Protein AF-A0A7W1BIH6-F1 (afdb_monomer_lite)

Secondary structure (DSSP, 8-state):
----------TTTHHHHHHHHHHHHHHHHHHHHHHHHHHHHHHHHHHHHHHHHHHHHHHHHHHHS--STTSS--HHHHTPPTT-EEEEEEEE-TTS-EEEEEEEE-SSSEEEEEEEEEEEEETTEEEEEEEEEEEE---------EEEEESS-EEEETT--EE-S--S--TT----SSPPPP-EEEEES-GGGEEEES-GGGTTEESSSSEEE-GGGG-HHHHSB-STT-BHHHHHHT-S----S-----S--EETTEE-TT-TT-

Foldseek 3Di:
DDDDDPPPPPPPCPVVVVVVVVVVVVVVVVVVVVVVVVVVVVVLLVVQQVQFVVQQVVQQVQQDDDDPPPGYDDPCLLPDDAQDKDWDDWDQDPVRKIKTWIWHRHDNFKIKIKIKIWGDDDPVRIDIDIDIDIDGDQDQFADDQFQAQAEAQEEEEDPAAFAQWDDQDDPPDPRDNDTDARGASYEYQDPVSYHYDHQPPVVRTHTVVPYHHDNCSVDCCRQQPRDPPDGPVNVVVVDPADDDDDDPDQDFDDDPNHGDPVDSSD

pLDDT: mean 83.95, std 11.05, range [40.97, 96.25]

Radius of gyration: 36.81 Å; chains: 1; bounding box: 78×64×125 Å

Sequence (266 aa):
MHAYATRNRREGFALAVAILAIVVIGGLIAGVFFATTEQLRMGRNQQLQARAMAAAEYGQNRTIVPGPVGLGWNAAITNMAMGRVDSLISLNTPDGGRAAVRVTRIGNATYLVASQGTAGSSIRSQARRRTSLLVSVIAPQMNMLGALTTQGSTKVGGSSYIDGTDGTTFPGWSCPNTPPAAVAGIAISDSTAIQTSGCGGLSCVAGSPKIQQNPLAADTTTYFDYGNGITWNTLVAQANKTASGTINGTGPSLVGGVCNTGDAQN

Structure (mmCIF, N/CA/C/O backbone):
data_AF-A0A7W1BIH6-F1
#
_entry.id   AF-A0A7W1BIH6-F1
#
loop_
_atom_site.group_PDB
_atom_site.id
_atom_site.type_symbol
_atom_site.label_atom_id
_atom_site.label_alt_id
_atom_site.label_comp_id
_atom_site.label_asym_id
_atom_site.label_entity_id
_atom_site.label_seq_id
_atom_site.pdbx_PDB_ins_code
_atom_site.Cartn_x
_atom_site.Cartn_y
_atom_site.Cartn_z
_atom_site.occupancy
_atom_site.B_iso_or_equiv
_atom_site.auth_seq_id
_atom_site.auth_comp_id
_atom_site.auth_asym_id
_atom_site.auth_atom_id
_atom_site.pdbx_PDB_model_num
ATOM 1 N N . MET A 1 1 ? 39.276 40.470 -94.639 1.00 40.97 1 MET A N 1
ATOM 2 C CA . MET A 1 1 ? 40.011 40.642 -93.367 1.00 40.97 1 MET A CA 1
ATOM 3 C C . MET A 1 1 ? 39.698 39.454 -92.475 1.00 40.97 1 MET A C 1
ATOM 5 O O . MET A 1 1 ? 38.538 39.218 -92.173 1.00 40.97 1 MET A O 1
ATOM 9 N N . HIS A 1 2 ? 40.727 38.661 -92.185 1.00 48.50 2 HIS A N 1
ATOM 10 C CA . HIS A 1 2 ? 40.693 37.447 -91.375 1.00 48.50 2 HIS A CA 1
ATOM 11 C C . HIS A 1 2 ? 40.327 37.720 -89.911 1.00 48.50 2 HIS A C 1
ATOM 13 O O . HIS A 1 2 ? 40.876 38.635 -89.307 1.00 48.50 2 HIS A O 1
ATOM 19 N N . ALA A 1 3 ? 39.542 36.823 -89.316 1.00 48.19 3 ALA A N 1
ATOM 20 C CA . ALA A 1 3 ? 39.651 36.500 -87.898 1.00 48.19 3 ALA A CA 1
ATOM 21 C C . ALA A 1 3 ? 39.678 34.970 -87.762 1.00 48.19 3 ALA A C 1
ATOM 23 O O . ALA A 1 3 ? 38.668 34.289 -87.923 1.00 48.19 3 ALA A O 1
ATOM 24 N N . TYR A 1 4 ? 40.879 34.429 -87.554 1.00 53.56 4 TYR A N 1
ATOM 25 C CA . TYR A 1 4 ? 41.121 33.020 -87.254 1.00 53.56 4 TYR A CA 1
ATOM 26 C C . TYR A 1 4 ? 40.624 32.732 -85.830 1.00 53.56 4 TYR A C 1
ATOM 28 O O . TYR A 1 4 ? 41.174 33.258 -84.864 1.00 53.56 4 TYR A O 1
ATOM 36 N N . ALA A 1 5 ? 39.602 31.888 -85.686 1.00 56.16 5 ALA A N 1
ATOM 37 C CA . ALA A 1 5 ? 39.219 31.333 -84.393 1.00 56.16 5 ALA A CA 1
ATOM 38 C C . ALA A 1 5 ? 40.224 30.237 -84.004 1.00 56.16 5 ALA A C 1
ATOM 40 O O . ALA A 1 5 ? 40.243 29.149 -84.584 1.00 56.16 5 ALA A O 1
ATOM 41 N N . THR A 1 6 ? 41.080 30.515 -83.025 1.00 52.62 6 THR A N 1
ATOM 42 C CA . THR A 1 6 ? 41.992 29.527 -82.443 1.00 52.62 6 THR A CA 1
ATOM 43 C C . THR A 1 6 ? 41.208 28.565 -81.547 1.00 52.62 6 THR A C 1
ATOM 45 O O . THR A 1 6 ? 40.891 28.840 -80.391 1.00 52.62 6 THR A O 1
ATOM 48 N N . ARG A 1 7 ? 40.872 27.392 -82.093 1.00 55.56 7 ARG A N 1
ATOM 49 C CA . ARG A 1 7 ? 40.298 26.267 -81.343 1.00 55.56 7 ARG A CA 1
ATOM 50 C C . ARG A 1 7 ? 41.389 25.657 -80.459 1.00 55.56 7 ARG A C 1
ATOM 52 O O . ARG A 1 7 ? 42.118 24.766 -80.884 1.00 55.56 7 ARG A O 1
ATOM 59 N N . ASN A 1 8 ? 41.506 26.144 -79.225 1.00 59.28 8 ASN A N 1
ATOM 60 C CA . ASN A 1 8 ? 42.374 25.549 -78.210 1.00 59.28 8 ASN A CA 1
ATOM 61 C C . ASN A 1 8 ? 41.858 24.151 -77.835 1.00 59.28 8 ASN A C 1
ATOM 63 O O . ASN A 1 8 ? 40.996 23.993 -76.970 1.00 59.28 8 ASN A O 1
ATOM 67 N N . ARG A 1 9 ? 42.399 23.121 -78.491 1.00 57.69 9 ARG A N 1
ATOM 68 C CA . ARG A 1 9 ? 42.238 21.714 -78.113 1.00 57.69 9 ARG A CA 1
ATOM 69 C C . ARG A 1 9 ? 42.934 21.463 -76.772 1.00 57.69 9 ARG A C 1
ATOM 71 O O . ARG A 1 9 ? 44.125 21.180 -76.716 1.00 57.69 9 ARG A O 1
ATOM 78 N N . ARG A 1 10 ? 42.179 21.549 -75.675 1.00 57.78 10 ARG A N 1
ATOM 79 C CA . ARG A 1 10 ? 42.554 20.983 -74.368 1.00 57.78 10 ARG A CA 1
ATOM 80 C C . ARG A 1 10 ? 41.962 19.573 -74.240 1.00 57.78 10 ARG A C 1
ATOM 82 O O . ARG A 1 10 ? 41.115 19.334 -73.391 1.00 57.78 10 ARG A O 1
ATOM 89 N N . GLU A 1 11 ? 42.364 18.646 -75.109 1.00 59.31 11 GLU A N 1
ATOM 90 C CA . GLU A 1 11 ? 41.803 17.277 -75.147 1.00 59.31 11 GLU A CA 1
ATOM 91 C C . GLU A 1 11 ? 42.535 16.270 -74.228 1.00 59.31 11 GLU A C 1
ATOM 93 O O . GLU A 1 11 ? 42.086 15.141 -74.088 1.00 59.31 11 GLU A O 1
ATOM 98 N N . GLY A 1 12 ? 43.603 16.670 -73.521 1.00 61.06 12 GLY A N 1
ATOM 99 C CA . GLY A 1 12 ? 44.334 15.778 -72.599 1.00 61.06 12 GLY A CA 1
ATOM 100 C C . GLY A 1 12 ? 43.914 15.837 -71.120 1.00 61.06 12 GLY A C 1
ATOM 101 O O . GLY A 1 12 ? 44.105 14.871 -70.391 1.00 61.06 12 GLY A O 1
ATOM 102 N N . PHE A 1 13 ? 43.335 16.951 -70.650 1.00 76.31 13 PHE A N 1
ATOM 103 C CA . PHE A 1 13 ? 43.064 17.171 -69.215 1.00 76.31 13 PHE A CA 1
ATOM 104 C C . PHE A 1 13 ? 41.630 16.803 -68.791 1.00 76.31 13 PHE A C 1
ATOM 106 O O . PHE A 1 13 ? 41.382 16.497 -67.628 1.00 76.31 13 PHE A O 1
ATOM 113 N N . ALA A 1 14 ? 40.681 16.788 -69.732 1.00 79.88 14 ALA A N 1
ATOM 114 C CA . ALA A 1 14 ? 39.266 16.551 -69.440 1.00 79.88 14 ALA A CA 1
ATOM 115 C C . ALA A 1 14 ? 38.991 15.142 -68.879 1.00 79.88 14 ALA A C 1
ATOM 117 O O . ALA A 1 14 ? 38.199 14.998 -67.950 1.00 79.88 14 ALA A O 1
ATOM 118 N N . LEU A 1 15 ? 39.683 14.116 -69.392 1.00 82.69 15 LEU A N 1
ATOM 119 C CA . LEU A 1 15 ? 39.549 12.733 -68.920 1.00 82.69 15 LEU A CA 1
ATOM 120 C C . LEU A 1 15 ? 40.000 12.585 -67.459 1.00 82.69 15 LEU A C 1
ATOM 122 O O . LEU A 1 15 ? 39.298 11.981 -66.652 1.00 82.69 15 LEU A O 1
ATOM 126 N N . ALA A 1 16 ? 41.146 13.174 -67.104 1.00 85.88 16 ALA A N 1
ATOM 127 C CA . ALA A 1 16 ? 41.686 13.109 -65.747 1.00 85.88 16 ALA A CA 1
ATOM 128 C C . ALA A 1 16 ? 40.772 13.817 -64.733 1.00 85.88 16 ALA A C 1
ATOM 130 O O . ALA A 1 16 ? 40.522 13.287 -63.651 1.00 85.88 16 ALA A O 1
ATOM 131 N N . VAL A 1 17 ? 40.211 14.976 -65.105 1.00 88.69 17 VAL A N 1
ATOM 132 C CA . VAL A 1 17 ? 39.240 15.706 -64.272 1.00 88.69 17 VAL A CA 1
ATOM 133 C C . VAL A 1 17 ? 37.942 14.919 -64.102 1.00 88.69 17 VAL A C 1
ATOM 135 O O . VAL A 1 17 ? 37.419 14.858 -62.993 1.00 88.69 17 VAL A O 1
ATOM 138 N N . ALA A 1 18 ? 37.436 14.285 -65.163 1.00 90.88 18 ALA A N 1
ATOM 139 C CA . ALA A 1 18 ? 36.224 13.472 -65.090 1.00 90.88 18 ALA A CA 1
ATOM 140 C C . ALA A 1 18 ? 36.400 12.254 -64.167 1.00 90.88 18 ALA A C 1
ATOM 142 O O . ALA A 1 18 ? 35.539 11.992 -63.329 1.00 90.88 18 ALA A O 1
ATOM 143 N N . ILE A 1 19 ? 37.532 11.548 -64.262 1.00 92.56 19 ILE A N 1
ATOM 144 C CA . ILE A 1 19 ? 37.844 10.410 -63.381 1.00 92.56 19 ILE A CA 1
ATOM 145 C C . ILE A 1 19 ? 37.968 10.875 -61.926 1.00 92.56 19 ILE A C 1
ATOM 147 O O . ILE A 1 19 ? 37.372 10.267 -61.037 1.00 92.56 19 ILE A O 1
ATOM 151 N N . LEU A 1 20 ? 38.683 11.977 -61.676 1.00 92.88 20 LEU A N 1
ATOM 152 C CA . LEU A 1 20 ? 38.821 12.539 -60.332 1.00 92.88 20 LEU A CA 1
ATOM 153 C C . LEU A 1 20 ? 37.459 12.951 -59.754 1.00 92.88 20 LEU A C 1
ATOM 155 O O . LEU A 1 20 ? 37.166 12.637 -58.602 1.00 92.88 20 LEU A O 1
ATOM 159 N N . ALA A 1 21 ? 36.598 13.580 -60.557 1.00 93.94 21 ALA A N 1
ATOM 160 C CA . ALA A 1 21 ? 35.245 13.943 -60.147 1.00 93.94 21 ALA A CA 1
ATOM 161 C C . ALA A 1 21 ? 34.397 12.712 -59.781 1.00 93.94 21 ALA A C 1
ATOM 163 O O . ALA A 1 21 ? 33.731 12.722 -58.749 1.00 93.94 21 ALA A O 1
ATOM 164 N N . ILE A 1 22 ? 34.460 11.631 -60.569 1.00 94.50 22 ILE A N 1
ATOM 165 C CA . ILE A 1 22 ? 33.739 10.380 -60.278 1.00 94.50 22 ILE A CA 1
ATOM 166 C C . ILE A 1 22 ? 34.223 9.755 -58.964 1.00 94.50 22 ILE A C 1
ATOM 168 O O . ILE A 1 22 ? 33.398 9.325 -58.160 1.00 94.50 22 ILE A O 1
ATOM 172 N N . VAL A 1 23 ? 35.536 9.737 -58.709 1.00 95.88 23 VAL A N 1
ATOM 173 C CA . VAL A 1 23 ? 36.099 9.204 -57.455 1.00 95.88 23 VAL A CA 1
ATOM 174 C C . VAL A 1 23 ? 35.635 10.025 -56.251 1.00 95.88 23 VAL A C 1
ATOM 176 O O . VAL A 1 23 ? 35.226 9.453 -55.240 1.00 95.88 23 VAL A O 1
ATOM 179 N N . VAL A 1 24 ? 35.637 11.357 -56.363 1.00 96.12 24 VAL A N 1
ATOM 180 C CA . VAL A 1 24 ? 35.159 12.248 -55.295 1.00 96.12 24 VAL A CA 1
ATOM 181 C C . VAL A 1 24 ? 33.667 12.034 -55.030 1.00 96.12 24 VAL A C 1
ATOM 183 O O . VAL A 1 24 ? 33.270 11.872 -53.876 1.00 96.12 24 VAL A O 1
ATOM 186 N N . ILE A 1 25 ? 32.841 11.965 -56.078 1.00 95.12 25 ILE A N 1
ATOM 187 C CA . ILE A 1 25 ? 31.401 11.697 -55.949 1.00 95.12 25 ILE A CA 1
ATOM 188 C C . ILE A 1 25 ? 31.164 10.315 -55.321 1.00 95.12 25 ILE A C 1
ATOM 190 O O . ILE A 1 25 ? 30.352 10.194 -54.404 1.00 95.12 25 ILE A O 1
ATOM 194 N N . GLY A 1 26 ? 31.903 9.288 -55.750 1.00 95.56 26 GLY A N 1
ATOM 195 C CA . GLY A 1 26 ? 31.828 7.942 -55.176 1.00 95.56 26 GLY A CA 1
ATOM 196 C C . GLY A 1 26 ? 32.175 7.917 -53.685 1.00 95.56 26 GLY A C 1
ATOM 197 O O . GLY A 1 26 ? 31.449 7.312 -52.895 1.00 95.56 26 GLY A O 1
ATOM 198 N N . GLY A 1 27 ? 33.227 8.638 -53.282 1.00 96.25 27 GLY A N 1
ATOM 199 C CA . GLY A 1 27 ? 33.611 8.795 -51.878 1.00 96.25 27 GLY A CA 1
ATOM 200 C C . GLY A 1 27 ? 32.543 9.502 -51.037 1.00 96.25 27 GLY A C 1
ATOM 201 O O . GLY A 1 27 ? 32.231 9.050 -49.935 1.00 96.25 27 GLY A O 1
ATOM 202 N N . LEU A 1 28 ? 31.926 10.565 -51.566 1.00 95.56 28 LEU A N 1
ATOM 203 C CA . LEU A 1 28 ? 30.843 11.287 -50.886 1.00 95.56 28 LEU A CA 1
ATOM 204 C C . LEU A 1 28 ? 29.597 10.414 -50.702 1.00 95.56 28 LEU A C 1
ATOM 206 O O . LEU A 1 28 ? 29.037 10.369 -49.607 1.00 95.56 28 LEU A O 1
ATOM 210 N N . ILE A 1 29 ? 29.189 9.686 -51.745 1.00 96.00 29 ILE A N 1
ATOM 211 C CA . ILE A 1 29 ? 28.041 8.773 -51.686 1.00 96.00 29 ILE A CA 1
ATOM 212 C C . ILE A 1 29 ? 28.292 7.673 -50.645 1.00 96.00 29 ILE A C 1
ATOM 214 O O . ILE A 1 29 ? 27.434 7.428 -49.795 1.00 96.00 29 ILE A O 1
ATOM 218 N N . ALA A 1 30 ? 29.480 7.060 -50.653 1.00 94.44 30 ALA A N 1
ATOM 219 C CA . ALA A 1 30 ? 29.864 6.064 -49.653 1.00 94.44 30 ALA A CA 1
ATOM 220 C C . ALA A 1 30 ? 29.842 6.642 -48.225 1.00 94.44 30 ALA A C 1
ATOM 222 O O . ALA A 1 30 ? 29.324 5.998 -47.310 1.00 94.44 30 ALA A O 1
ATOM 223 N N . GLY A 1 31 ? 30.328 7.876 -48.043 1.00 94.25 31 GLY A N 1
ATOM 224 C CA . GLY A 1 31 ? 30.274 8.590 -46.765 1.00 94.25 31 GLY A CA 1
ATOM 225 C C . GLY A 1 31 ? 28.845 8.813 -46.258 1.00 94.25 31 GLY A C 1
ATOM 226 O O . GLY A 1 31 ? 28.560 8.556 -45.088 1.00 94.25 31 GLY A O 1
ATOM 227 N N . VAL A 1 32 ? 27.921 9.216 -47.136 1.00 94.44 32 VAL A N 1
ATOM 228 C CA . VAL A 1 32 ? 26.500 9.406 -46.788 1.00 94.44 32 VAL A CA 1
ATOM 229 C C . VAL A 1 32 ? 25.824 8.075 -46.443 1.00 94.44 32 VAL A C 1
ATOM 231 O O . VAL A 1 32 ? 25.105 7.993 -45.445 1.00 94.44 32 VAL A O 1
ATOM 234 N N . PHE A 1 33 ? 26.069 7.008 -47.210 1.00 94.12 33 PHE A N 1
ATOM 235 C CA . PHE A 1 33 ? 25.528 5.678 -46.897 1.00 94.12 33 PHE A CA 1
ATOM 236 C C . PHE A 1 33 ? 26.033 5.142 -45.553 1.00 94.12 33 PHE A C 1
ATOM 238 O O . PHE A 1 33 ? 25.264 4.563 -44.779 1.00 94.12 33 PHE A O 1
ATOM 245 N N . PHE A 1 34 ? 27.308 5.371 -45.237 1.00 93.62 34 PHE A N 1
ATOM 246 C CA . PHE A 1 34 ? 27.864 5.011 -43.938 1.00 93.62 34 PHE A CA 1
ATOM 247 C C . PHE A 1 34 ? 27.200 5.805 -42.800 1.00 93.62 34 PHE A C 1
ATOM 249 O O . PHE A 1 34 ? 26.693 5.212 -41.847 1.00 93.62 34 PHE A O 1
ATOM 256 N N . ALA A 1 35 ? 27.114 7.134 -42.936 1.00 93.50 35 ALA A N 1
ATOM 257 C CA . ALA A 1 35 ? 26.506 8.004 -41.928 1.00 93.50 35 ALA A CA 1
ATOM 258 C C . ALA A 1 35 ? 25.022 7.675 -41.672 1.00 93.50 35 ALA A C 1
ATOM 260 O O . ALA A 1 35 ? 24.587 7.594 -40.523 1.00 93.50 35 ALA A O 1
ATOM 261 N N . THR A 1 36 ? 24.248 7.426 -42.731 1.00 93.19 36 THR A N 1
ATOM 262 C CA . THR A 1 36 ? 22.824 7.055 -42.624 1.00 93.19 36 THR A CA 1
ATOM 263 C C . THR A 1 36 ? 22.625 5.692 -41.959 1.00 93.19 36 THR A C 1
ATOM 265 O O . THR A 1 36 ? 21.708 5.527 -41.152 1.00 93.19 36 THR A O 1
ATOM 268 N N . THR A 1 37 ? 23.504 4.721 -42.222 1.00 91.50 37 THR A N 1
ATOM 269 C CA . THR A 1 37 ? 23.447 3.398 -41.577 1.00 91.50 37 THR A CA 1
ATOM 270 C C . THR A 1 37 ? 23.666 3.499 -40.067 1.00 91.50 37 THR A C 1
ATOM 272 O O . THR A 1 37 ? 22.940 2.868 -39.290 1.00 91.50 37 THR A O 1
ATOM 275 N N . GLU A 1 38 ? 24.620 4.326 -39.636 1.00 91.88 38 GLU A N 1
ATOM 276 C CA . GLU A 1 38 ? 24.872 4.570 -38.214 1.00 91.88 38 GLU A CA 1
ATOM 277 C C . GLU A 1 38 ? 23.699 5.297 -37.545 1.00 91.88 38 GLU A C 1
ATOM 279 O O . GLU A 1 38 ? 23.237 4.869 -36.486 1.00 91.88 38 GLU A O 1
ATOM 284 N N . GLN A 1 39 ? 23.111 6.302 -38.201 1.00 90.44 39 GLN A N 1
ATOM 285 C CA . GLN A 1 39 ? 21.911 6.982 -37.697 1.00 90.44 39 GLN A CA 1
ATOM 286 C C . GLN A 1 39 ? 20.720 6.030 -37.526 1.00 90.44 39 GLN A C 1
ATOM 288 O O . GLN A 1 39 ? 20.030 6.081 -36.507 1.00 90.44 39 GLN A O 1
ATOM 293 N N . LEU A 1 40 ? 20.494 5.116 -38.475 1.00 89.69 40 LEU A N 1
ATOM 294 C CA . LEU A 1 40 ? 19.419 4.123 -38.375 1.00 89.69 40 LEU A CA 1
ATOM 295 C C . LEU A 1 40 ? 19.632 3.159 -37.203 1.00 89.69 40 LEU A C 1
ATOM 297 O O . LEU A 1 40 ? 18.678 2.819 -36.496 1.00 89.69 40 LEU A O 1
ATOM 301 N N . ARG A 1 41 ? 20.876 2.725 -36.970 1.00 87.38 41 ARG A N 1
ATOM 302 C CA . ARG A 1 41 ? 21.224 1.874 -35.822 1.00 87.38 41 ARG A CA 1
ATOM 303 C C . ARG A 1 41 ? 21.036 2.617 -34.507 1.00 87.38 41 ARG A C 1
ATOM 305 O O . ARG A 1 41 ? 20.407 2.080 -33.596 1.00 87.38 41 ARG A O 1
ATOM 312 N N . MET A 1 42 ? 21.521 3.854 -34.423 1.00 89.25 42 MET A N 1
ATOM 313 C CA . MET A 1 42 ? 21.351 4.705 -33.246 1.00 89.25 42 MET A CA 1
ATOM 314 C C . MET A 1 42 ? 19.869 4.952 -32.947 1.00 89.25 42 MET A C 1
ATOM 316 O O . MET A 1 42 ? 19.439 4.723 -31.817 1.00 89.25 42 MET A O 1
ATOM 320 N N . GLY A 1 43 ? 19.067 5.310 -33.953 1.00 89.62 43 GLY A N 1
ATOM 321 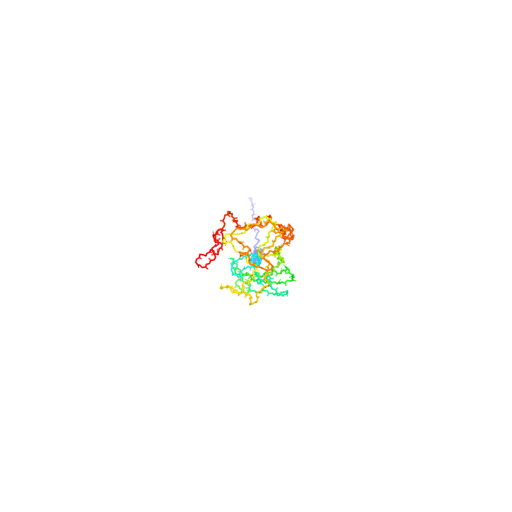C CA . GLY A 1 43 ? 17.632 5.555 -33.793 1.00 89.62 43 GLY A CA 1
ATOM 322 C C . GLY A 1 43 ? 16.860 4.317 -33.330 1.00 89.62 43 GLY A C 1
ATOM 323 O O . GLY A 1 43 ? 16.087 4.384 -32.372 1.00 89.62 43 GLY A O 1
ATOM 324 N N . ARG A 1 44 ? 17.119 3.148 -33.934 1.00 88.44 44 ARG A N 1
ATOM 325 C CA . ARG A 1 44 ? 16.505 1.877 -33.498 1.00 88.44 44 ARG A CA 1
ATOM 326 C C . ARG A 1 44 ? 16.893 1.513 -32.067 1.00 88.44 44 ARG A C 1
ATOM 328 O O . ARG A 1 44 ? 16.036 1.102 -31.284 1.00 88.44 44 ARG A O 1
ATOM 335 N N . ASN A 1 45 ? 18.163 1.691 -31.713 1.00 88.50 45 ASN A N 1
ATOM 336 C CA . ASN A 1 45 ? 18.644 1.419 -30.363 1.00 88.50 45 ASN A CA 1
ATOM 337 C C . ASN A 1 45 ? 18.006 2.364 -29.337 1.00 88.50 45 ASN A C 1
ATOM 339 O O . ASN A 1 45 ? 17.579 1.900 -28.281 1.00 88.50 45 ASN A O 1
ATOM 343 N N . GLN A 1 46 ? 17.873 3.656 -29.650 1.00 91.31 46 GLN A N 1
ATOM 344 C CA . GLN A 1 46 ? 17.186 4.623 -28.788 1.00 91.31 46 GLN A CA 1
ATOM 345 C C . GLN A 1 46 ? 15.711 4.255 -28.583 1.00 91.31 46 GLN A C 1
ATOM 347 O O . GLN A 1 46 ? 15.238 4.241 -27.446 1.00 91.31 46 GLN A O 1
ATOM 352 N N . GLN A 1 47 ? 15.001 3.864 -29.646 1.00 91.19 47 GLN A N 1
ATOM 353 C CA . GLN A 1 47 ? 13.602 3.442 -29.541 1.00 91.19 47 GLN A CA 1
ATOM 354 C C . GLN A 1 47 ? 13.439 2.191 -28.664 1.00 91.19 47 GLN A C 1
ATOM 356 O O . GLN A 1 47 ? 12.555 2.143 -27.807 1.00 91.19 47 GLN A O 1
ATOM 361 N N . LEU A 1 48 ? 14.299 1.182 -28.840 1.00 90.75 48 LEU A N 1
ATOM 362 C CA . LEU A 1 48 ? 14.282 -0.021 -28.003 1.00 90.75 48 LEU A CA 1
ATOM 363 C C . LEU A 1 48 ? 14.598 0.307 -26.540 1.00 90.75 48 LEU A C 1
ATOM 365 O O . LEU A 1 48 ? 13.949 -0.225 -25.640 1.00 90.75 48 LEU A O 1
ATOM 369 N N . GLN A 1 49 ? 15.555 1.203 -26.288 1.00 92.25 49 GLN A N 1
ATOM 370 C CA . GLN A 1 49 ? 15.885 1.645 -24.934 1.00 92.25 49 GLN A CA 1
ATOM 371 C C . GLN A 1 49 ? 14.723 2.382 -24.262 1.00 92.25 49 GLN A C 1
ATOM 373 O O . GLN A 1 49 ? 14.453 2.105 -23.094 1.00 92.25 49 GLN A O 1
ATOM 378 N N . ALA A 1 50 ? 14.019 3.258 -24.985 1.00 92.50 50 ALA A N 1
ATOM 379 C CA . ALA A 1 50 ? 12.838 3.950 -24.474 1.00 92.50 50 ALA A CA 1
ATOM 380 C C . ALA A 1 50 ? 11.711 2.963 -24.134 1.00 92.50 50 ALA A C 1
ATOM 382 O O . ALA A 1 50 ? 11.151 3.019 -23.043 1.00 92.50 50 ALA A O 1
ATOM 383 N N . ARG A 1 51 ? 11.445 1.982 -25.009 1.00 92.38 51 ARG A N 1
ATOM 384 C CA . ARG A 1 51 ? 10.457 0.919 -24.742 1.00 92.38 51 ARG A CA 1
ATOM 385 C C . ARG A 1 51 ? 10.832 0.058 -23.538 1.00 92.38 51 ARG A C 1
ATOM 387 O O . ARG A 1 51 ? 9.974 -0.270 -22.726 1.00 92.38 51 ARG A O 1
ATOM 394 N N . ALA A 1 52 ? 12.108 -0.302 -23.399 1.00 93.25 52 ALA A N 1
ATOM 395 C CA . ALA A 1 52 ? 12.581 -1.047 -22.237 1.00 93.25 52 ALA A CA 1
ATOM 396 C C . ALA A 1 52 ? 12.444 -0.225 -20.943 1.00 93.25 52 ALA A C 1
ATOM 398 O O . ALA 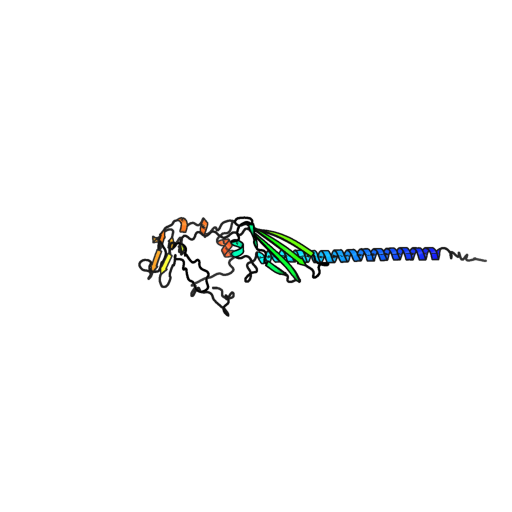A 1 52 ? 12.146 -0.793 -19.898 1.00 93.25 52 ALA A O 1
ATOM 399 N N . MET A 1 53 ? 12.632 1.096 -21.002 1.00 94.56 53 MET A N 1
ATOM 400 C CA . MET A 1 53 ? 12.425 1.986 -19.856 1.00 94.56 53 MET A CA 1
ATOM 401 C C . MET A 1 53 ? 10.947 2.080 -19.471 1.00 94.56 53 MET A C 1
ATOM 403 O O . MET A 1 53 ? 10.611 1.799 -18.324 1.00 94.56 53 MET A O 1
ATOM 407 N N . ALA A 1 54 ? 10.066 2.337 -20.441 1.00 93.31 54 ALA A N 1
ATOM 408 C CA . ALA A 1 54 ? 8.620 2.356 -20.226 1.00 93.31 54 ALA A CA 1
ATOM 409 C C . ALA A 1 54 ? 8.111 1.022 -19.656 1.00 93.31 54 ALA A C 1
ATOM 411 O O . ALA A 1 54 ? 7.277 0.997 -18.754 1.00 93.31 54 ALA A O 1
ATOM 412 N N . ALA A 1 55 ? 8.663 -0.106 -20.119 1.00 92.81 55 ALA A N 1
ATOM 413 C CA . ALA A 1 55 ? 8.323 -1.408 -19.566 1.00 92.81 55 ALA A CA 1
ATOM 414 C C . ALA A 1 55 ? 8.772 -1.577 -18.106 1.00 92.81 55 ALA A C 1
ATOM 416 O O . ALA A 1 55 ? 8.051 -2.176 -17.308 1.00 92.81 55 ALA A O 1
ATOM 417 N N . ALA A 1 56 ? 9.940 -1.042 -17.741 1.00 92.94 56 ALA A N 1
ATOM 418 C CA . ALA A 1 56 ? 10.409 -1.062 -16.361 1.00 92.94 56 ALA A CA 1
ATOM 419 C C . ALA A 1 56 ? 9.465 -0.249 -15.455 1.00 92.94 56 ALA A C 1
ATOM 421 O O . ALA A 1 56 ? 8.983 -0.776 -14.451 1.00 92.94 56 ALA A O 1
ATOM 422 N N . GLU A 1 57 ? 9.127 0.979 -15.851 1.00 92.19 57 GLU A N 1
ATOM 423 C CA . GLU A 1 57 ? 8.203 1.863 -15.123 1.00 92.19 57 GLU A CA 1
ATOM 424 C C . GLU A 1 57 ? 6.799 1.262 -14.995 1.00 92.19 57 GLU A C 1
ATOM 426 O O . GLU A 1 57 ? 6.213 1.270 -13.910 1.00 92.19 57 GLU A O 1
ATOM 431 N N . TYR A 1 58 ? 6.290 0.644 -16.066 1.00 90.62 58 TYR A N 1
ATOM 432 C CA . TYR A 1 58 ? 5.013 -0.066 -16.049 1.00 90.62 58 TYR A CA 1
ATOM 433 C C . TYR A 1 58 ? 4.982 -1.161 -14.976 1.00 90.62 58 TYR A C 1
ATOM 435 O O . TYR A 1 58 ? 4.015 -1.258 -14.219 1.00 90.62 58 TYR A O 1
ATOM 443 N N . GLY A 1 59 ? 6.052 -1.959 -14.874 1.00 88.75 59 GLY A N 1
ATOM 444 C CA . GLY A 1 59 ? 6.171 -2.991 -13.843 1.00 88.75 59 GLY A CA 1
ATOM 445 C C . GLY A 1 59 ? 6.132 -2.417 -12.425 1.00 88.75 59 GLY A C 1
ATOM 446 O O . GLY A 1 59 ? 5.446 -2.966 -11.562 1.00 88.75 59 GLY A O 1
ATOM 447 N N . GLN A 1 60 ? 6.808 -1.287 -12.186 1.00 89.19 60 GLN A N 1
ATOM 448 C CA . GLN A 1 60 ? 6.781 -0.621 -10.876 1.00 89.19 60 GLN A CA 1
ATOM 449 C C . GLN A 1 60 ? 5.375 -0.137 -10.535 1.00 89.19 60 GLN A C 1
ATOM 451 O O . GLN A 1 60 ? 4.862 -0.464 -9.468 1.00 89.19 60 GLN A O 1
ATOM 456 N N . ASN A 1 61 ? 4.735 0.579 -11.461 1.00 88.25 61 ASN A N 1
ATOM 457 C CA . ASN A 1 61 ? 3.413 1.149 -11.234 1.00 88.25 61 ASN A CA 1
ATOM 458 C C . ASN A 1 61 ? 2.364 0.055 -10.978 1.00 88.25 61 ASN A C 1
ATOM 460 O O . ASN A 1 61 ? 1.610 0.119 -10.010 1.00 88.25 61 ASN A O 1
ATOM 464 N N . ARG A 1 62 ? 2.383 -1.022 -11.777 1.00 85.62 62 ARG A N 1
ATOM 465 C CA . ARG A 1 62 ? 1.485 -2.167 -11.568 1.00 85.62 62 ARG A CA 1
ATOM 466 C C . ARG A 1 62 ? 1.695 -2.874 -10.234 1.00 85.62 62 ARG A C 1
ATOM 468 O O . ARG A 1 62 ? 0.729 -3.363 -9.677 1.00 85.62 62 ARG A O 1
ATOM 475 N N . THR A 1 63 ? 2.920 -2.905 -9.716 1.00 85.56 63 THR A N 1
ATOM 476 C CA . THR A 1 63 ? 3.202 -3.552 -8.425 1.00 85.56 63 THR A CA 1
ATOM 477 C C . THR A 1 63 ? 2.694 -2.726 -7.241 1.00 85.56 63 THR A C 1
ATOM 479 O O . THR A 1 63 ? 2.314 -3.294 -6.223 1.00 85.56 63 THR A O 1
ATOM 482 N N . ILE A 1 64 ? 2.689 -1.396 -7.353 1.00 83.25 64 ILE A N 1
ATOM 483 C CA . ILE A 1 64 ? 2.285 -0.494 -6.261 1.00 83.25 64 ILE A CA 1
ATOM 484 C C . ILE A 1 64 ? 0.763 -0.353 -6.194 1.00 83.25 64 ILE A C 1
ATOM 486 O O . ILE A 1 64 ? 0.198 -0.293 -5.106 1.00 83.25 64 ILE A O 1
ATOM 490 N N . VAL A 1 65 ? 0.094 -0.309 -7.346 1.00 75.88 65 VAL A N 1
ATOM 491 C CA . VAL A 1 65 ? -1.363 -0.168 -7.403 1.00 75.88 65 VAL A CA 1
ATOM 492 C C . VAL A 1 65 ? -2.028 -1.508 -7.057 1.00 75.88 65 VAL A C 1
ATOM 494 O O . VAL A 1 65 ? -1.711 -2.519 -7.688 1.00 75.88 65 VAL A O 1
ATOM 497 N N . PRO A 1 66 ? -2.968 -1.553 -6.092 1.00 65.50 66 PRO A N 1
ATOM 498 C CA . PRO A 1 66 ? -3.785 -2.738 -5.853 1.00 65.50 66 PRO A CA 1
ATOM 499 C C . PRO A 1 66 ? -4.535 -3.122 -7.136 1.00 65.50 66 PRO A C 1
ATOM 501 O O . PRO A 1 66 ? -5.241 -2.303 -7.722 1.00 65.50 66 PRO A O 1
ATOM 504 N N . GLY A 1 67 ? -4.358 -4.357 -7.600 1.00 61.19 67 GLY A N 1
ATOM 505 C CA . GLY A 1 67 ? -4.943 -4.855 -8.845 1.00 61.19 67 GLY A CA 1
ATOM 506 C C . GLY A 1 67 ? -5.607 -6.222 -8.670 1.00 61.19 67 GLY A C 1
ATOM 507 O O . GLY A 1 67 ? -5.562 -6.789 -7.577 1.00 61.19 67 GLY A O 1
ATOM 508 N N . PRO A 1 68 ? -6.213 -6.776 -9.738 1.00 51.25 68 PRO A N 1
ATOM 509 C CA . PRO A 1 68 ? -6.788 -8.117 -9.711 1.00 51.25 68 PRO A CA 1
ATOM 510 C C . PRO A 1 68 ? -5.765 -9.162 -9.242 1.00 51.25 68 PRO A C 1
ATOM 512 O O . PRO A 1 68 ? -4.560 -9.010 -9.461 1.00 51.25 68 PRO A O 1
ATOM 515 N N . VAL A 1 69 ? -6.279 -10.209 -8.592 1.00 48.53 69 VAL A N 1
ATOM 516 C CA . VAL A 1 69 ? -5.562 -11.271 -7.866 1.00 48.53 69 VAL A CA 1
ATOM 517 C C . VAL A 1 69 ? -4.169 -11.579 -8.440 1.00 48.53 69 VAL A C 1
ATOM 519 O O . VAL A 1 69 ? -4.034 -12.060 -9.563 1.00 48.53 69 VAL A O 1
ATOM 522 N N . GLY A 1 70 ? -3.130 -11.319 -7.639 1.00 54.56 70 GLY A N 1
ATOM 523 C CA . GLY A 1 70 ? -1.743 -11.721 -7.909 1.00 54.56 70 GLY A CA 1
ATOM 524 C C . GLY A 1 70 ? -0.837 -10.682 -8.583 1.00 54.56 70 GLY A C 1
ATOM 525 O O . GLY A 1 70 ? 0.360 -10.939 -8.683 1.00 54.56 70 GLY A O 1
ATOM 526 N N . LEU A 1 71 ? -1.352 -9.522 -9.016 1.00 61.62 71 LEU A N 1
ATOM 527 C CA . LEU A 1 71 ? -0.575 -8.541 -9.801 1.00 61.62 71 LEU A CA 1
ATOM 528 C C . LEU A 1 71 ? -0.435 -7.140 -9.171 1.00 61.62 71 LEU A C 1
ATOM 530 O O . LEU A 1 71 ? -0.167 -6.187 -9.897 1.00 61.62 71 LEU A O 1
ATOM 534 N N . GLY A 1 72 ? -0.570 -7.005 -7.850 1.00 75.00 72 GLY A N 1
ATOM 535 C CA . GLY A 1 72 ? -0.399 -5.734 -7.130 1.00 75.00 72 GLY A CA 1
ATOM 536 C C . GLY A 1 72 ? 0.012 -5.929 -5.670 1.00 75.00 72 GLY A C 1
ATOM 537 O O . GLY A 1 72 ? 0.176 -7.067 -5.214 1.00 75.00 72 GLY A O 1
ATOM 538 N N . TRP A 1 73 ? 0.180 -4.821 -4.942 1.00 82.12 73 TRP A N 1
ATOM 539 C CA . TRP A 1 73 ? 0.570 -4.843 -3.531 1.00 82.12 73 TRP A CA 1
ATOM 540 C C . TRP A 1 73 ? -0.410 -5.683 -2.704 1.00 82.12 73 TRP A C 1
ATOM 542 O O . TRP A 1 73 ? -1.623 -5.521 -2.823 1.00 82.12 73 TRP A O 1
ATOM 552 N N . ASN A 1 74 ? 0.100 -6.588 -1.868 1.00 78.38 74 ASN A N 1
ATOM 553 C CA . ASN A 1 74 ? -0.724 -7.520 -1.099 1.00 78.38 74 ASN A CA 1
ATOM 554 C C . ASN A 1 74 ? -0.149 -7.783 0.304 1.00 78.38 74 ASN A C 1
ATOM 556 O O . ASN A 1 74 ? 0.981 -7.404 0.618 1.00 78.38 74 ASN A O 1
ATOM 560 N N . ALA A 1 75 ? -0.929 -8.464 1.149 1.00 78.44 75 ALA A N 1
ATOM 561 C CA . ALA A 1 75 ? -0.530 -8.784 2.519 1.00 78.44 75 ALA A CA 1
ATOM 562 C C . ALA A 1 75 ? 0.720 -9.683 2.599 1.00 78.44 75 ALA A C 1
ATOM 564 O O . ALA A 1 75 ? 1.494 -9.552 3.543 1.00 78.44 75 ALA A O 1
ATOM 565 N N . ALA A 1 76 ? 0.965 -10.555 1.614 1.00 81.75 76 ALA A N 1
ATOM 566 C CA . ALA A 1 76 ? 2.165 -11.394 1.590 1.00 81.75 76 ALA A CA 1
ATOM 567 C C . ALA A 1 76 ? 3.443 -10.559 1.402 1.00 81.75 76 ALA A C 1
ATOM 569 O O . ALA A 1 76 ? 4.448 -10.840 2.051 1.00 81.75 76 ALA A O 1
ATOM 570 N N . ILE A 1 77 ? 3.385 -9.497 0.586 1.00 85.19 77 ILE A N 1
ATOM 571 C CA . ILE A 1 77 ? 4.477 -8.526 0.417 1.00 85.19 77 ILE A CA 1
ATOM 572 C C . ILE A 1 77 ? 4.709 -7.762 1.728 1.00 85.19 77 ILE A C 1
ATOM 574 O O . ILE A 1 77 ? 5.845 -7.683 2.198 1.00 85.19 77 ILE A O 1
ATOM 578 N N . THR A 1 78 ? 3.644 -7.250 2.355 1.00 84.69 78 THR A N 1
ATOM 579 C CA . THR A 1 78 ? 3.744 -6.511 3.628 1.00 84.69 78 THR A CA 1
ATOM 580 C C . THR A 1 78 ? 4.305 -7.378 4.766 1.00 84.69 78 THR A C 1
ATOM 582 O O . THR A 1 78 ? 5.074 -6.905 5.600 1.00 84.69 78 THR A O 1
ATOM 585 N N . ASN A 1 79 ? 3.971 -8.670 4.784 1.00 84.75 79 ASN A N 1
ATOM 586 C CA . ASN A 1 79 ? 4.380 -9.602 5.837 1.00 84.75 79 ASN A CA 1
ATOM 587 C C . ASN A 1 79 ? 5.700 -10.339 5.541 1.00 84.75 79 ASN A C 1
ATOM 589 O O . ASN A 1 79 ? 6.082 -11.238 6.291 1.00 84.75 79 ASN A O 1
ATOM 593 N N . MET A 1 80 ? 6.428 -9.971 4.479 1.00 88.69 80 MET A N 1
ATOM 594 C CA . MET A 1 80 ? 7.744 -10.550 4.187 1.00 88.69 80 MET A CA 1
ATOM 595 C C . MET A 1 80 ? 8.718 -10.344 5.350 1.00 88.69 80 MET A C 1
ATOM 597 O O . MET A 1 80 ? 8.755 -9.272 5.945 1.00 88.69 80 MET A O 1
ATOM 601 N N . ALA A 1 81 ? 9.578 -11.321 5.639 1.00 91.00 81 ALA A N 1
ATOM 602 C CA . ALA A 1 81 ? 10.690 -11.108 6.566 1.00 91.00 81 ALA A CA 1
ATOM 603 C C . ALA A 1 81 ? 11.635 -10.002 6.051 1.00 91.00 81 ALA A C 1
ATOM 605 O O . ALA A 1 81 ? 11.804 -9.833 4.840 1.00 91.00 81 ALA A O 1
ATOM 606 N N . MET A 1 82 ? 12.278 -9.251 6.951 1.00 91.69 82 MET A N 1
ATOM 607 C CA . MET A 1 82 ? 13.304 -8.282 6.541 1.00 91.69 82 MET A CA 1
ATOM 608 C C . MET A 1 82 ? 14.416 -8.988 5.750 1.00 91.69 82 MET A C 1
ATOM 610 O O . MET A 1 82 ? 14.868 -10.068 6.122 1.00 91.69 82 MET A O 1
ATOM 614 N N . GLY A 1 83 ? 14.826 -8.394 4.629 1.00 89.62 83 GLY A N 1
ATOM 615 C CA . GLY A 1 83 ? 15.787 -8.964 3.684 1.00 89.62 83 GLY A CA 1
ATOM 616 C C . GLY A 1 83 ? 15.191 -9.959 2.680 1.00 89.62 83 GLY A C 1
ATOM 617 O O . GLY A 1 83 ? 15.873 -10.333 1.723 1.00 89.62 83 GLY A O 1
ATOM 618 N N . ARG A 1 84 ? 13.926 -10.379 2.836 1.00 90.75 84 ARG A N 1
ATOM 619 C CA . ARG A 1 84 ? 13.286 -11.291 1.883 1.00 90.75 84 ARG A CA 1
ATOM 620 C C . ARG A 1 84 ? 12.956 -10.579 0.570 1.00 90.75 84 ARG A C 1
ATOM 622 O O . ARG A 1 84 ? 12.527 -9.426 0.562 1.00 90.75 84 ARG A O 1
ATOM 629 N N . VAL A 1 85 ? 13.137 -11.312 -0.531 1.00 87.75 85 VAL A N 1
ATOM 630 C CA . VAL A 1 85 ? 12.841 -10.878 -1.901 1.00 87.75 85 VAL A CA 1
ATOM 631 C C . VAL A 1 85 ? 11.670 -11.677 -2.463 1.00 87.75 85 VAL A C 1
ATOM 633 O O . VAL A 1 85 ? 11.760 -12.901 -2.584 1.00 87.75 85 VAL A O 1
ATOM 636 N N . ASP A 1 86 ? 10.596 -11.011 -2.857 1.00 83.19 86 ASP A N 1
ATOM 637 C CA . ASP A 1 86 ? 9.597 -11.589 -3.749 1.00 83.19 86 ASP A CA 1
ATOM 638 C C . ASP A 1 86 ? 10.036 -11.372 -5.204 1.00 83.19 86 ASP A C 1
ATOM 640 O O . ASP A 1 86 ? 10.420 -10.267 -5.595 1.00 83.19 86 ASP A O 1
ATOM 644 N N . SER A 1 87 ? 10.081 -12.445 -5.993 1.00 66.69 87 SER A N 1
ATOM 645 C CA . SER A 1 87 ? 10.765 -12.475 -7.292 1.00 66.69 87 SER A CA 1
ATOM 646 C C . SER A 1 87 ? 9.869 -12.815 -8.481 1.00 66.69 87 SER A C 1
ATOM 648 O O . SER A 1 87 ? 10.395 -13.136 -9.546 1.00 66.69 87 SER A O 1
ATOM 650 N N . LEU A 1 88 ? 8.548 -12.803 -8.307 1.00 60.69 88 LEU A N 1
ATOM 651 C CA . LEU A 1 88 ? 7.642 -13.551 -9.184 1.00 60.69 88 LEU A CA 1
ATOM 652 C C . LEU A 1 88 ? 6.687 -12.722 -10.044 1.00 60.69 88 LEU A C 1
ATOM 654 O O . LEU A 1 88 ? 5.858 -13.300 -10.741 1.00 60.69 88 LEU A O 1
ATOM 658 N N . ILE A 1 89 ? 6.836 -11.398 -10.104 1.00 67.31 89 ILE A N 1
ATOM 659 C CA . ILE A 1 89 ? 5.955 -10.581 -10.947 1.00 67.31 89 ILE A CA 1
ATOM 660 C C . ILE A 1 89 ? 6.625 -10.353 -12.306 1.00 67.31 89 ILE A C 1
ATOM 662 O O . ILE A 1 89 ? 7.393 -9.406 -12.495 1.00 67.31 89 ILE A O 1
ATOM 666 N N . SER A 1 90 ? 6.348 -11.241 -13.267 1.00 77.81 90 SER A N 1
ATOM 667 C CA . SER A 1 90 ? 6.632 -10.979 -14.681 1.00 77.81 90 SER A CA 1
ATOM 668 C C . SER A 1 90 ? 5.361 -10.536 -15.393 1.00 77.81 90 SER A C 1
ATOM 670 O O . SER A 1 90 ? 4.340 -11.214 -15.349 1.00 77.81 90 SER A O 1
ATOM 672 N N . LEU A 1 91 ? 5.434 -9.382 -16.048 1.00 82.00 91 LEU A N 1
ATOM 673 C CA . LEU A 1 91 ? 4.312 -8.732 -16.711 1.00 82.00 91 LEU A CA 1
ATOM 674 C C . LEU A 1 91 ? 4.648 -8.541 -18.186 1.00 82.00 91 LEU A C 1
ATOM 676 O O . LEU A 1 91 ? 5.731 -8.060 -18.524 1.00 82.00 91 LEU A O 1
ATOM 680 N N . ASN A 1 92 ? 3.703 -8.861 -19.064 1.00 85.19 92 ASN A N 1
ATOM 681 C CA . ASN A 1 92 ? 3.764 -8.392 -20.443 1.00 85.19 92 ASN A CA 1
ATOM 682 C C . ASN A 1 92 ? 3.229 -6.961 -20.486 1.00 85.19 92 ASN A C 1
ATOM 684 O O . ASN A 1 92 ? 2.202 -6.661 -19.874 1.00 85.19 92 ASN A O 1
ATOM 688 N N . THR A 1 93 ? 3.927 -6.078 -21.190 1.00 83.56 93 THR A N 1
ATOM 689 C CA . THR A 1 93 ? 3.467 -4.704 -21.384 1.00 83.56 93 THR A CA 1
ATOM 690 C C . THR A 1 93 ? 2.606 -4.613 -22.643 1.00 83.56 93 THR A C 1
ATOM 692 O O . THR A 1 93 ? 2.805 -5.408 -23.567 1.00 83.56 93 THR A O 1
ATOM 695 N N . PRO A 1 94 ? 1.667 -3.652 -22.719 1.00 80.75 94 PRO A N 1
ATOM 696 C CA . PRO A 1 94 ? 0.819 -3.474 -23.902 1.00 80.75 94 PRO A CA 1
ATOM 697 C C . PRO A 1 94 ? 1.612 -3.307 -25.208 1.00 80.75 94 PRO A C 1
ATOM 699 O O . PRO A 1 94 ? 1.193 -3.792 -26.253 1.00 80.75 94 PRO A O 1
ATOM 702 N N . ASP A 1 95 ? 2.806 -2.716 -25.130 1.00 80.12 95 ASP A N 1
ATOM 703 C CA . ASP A 1 95 ? 3.687 -2.463 -26.278 1.00 80.12 95 ASP A CA 1
ATOM 704 C C . ASP A 1 95 ? 4.565 -3.668 -26.680 1.00 80.12 95 ASP A C 1
ATOM 706 O O . ASP A 1 95 ? 5.534 -3.522 -27.433 1.00 80.12 95 ASP A O 1
ATOM 710 N N . GLY A 1 96 ? 4.280 -4.863 -26.149 1.00 81.75 96 GLY A N 1
ATOM 711 C CA . GLY A 1 96 ? 5.013 -6.097 -26.459 1.00 81.75 96 GLY A CA 1
ATOM 712 C C . GLY A 1 96 ? 6.373 -6.233 -25.761 1.00 81.75 96 GLY A C 1
ATOM 713 O O . GLY A 1 96 ? 7.184 -7.080 -26.141 1.00 81.75 96 GLY A O 1
ATOM 714 N N . GLY A 1 97 ? 6.644 -5.403 -24.751 1.00 86.50 97 GLY A N 1
ATOM 715 C CA . GLY A 1 97 ? 7.782 -5.553 -23.846 1.00 86.50 97 GLY A CA 1
ATOM 716 C C . GLY A 1 97 ? 7.469 -6.494 -22.682 1.00 86.50 97 GLY A C 1
ATOM 717 O O . GLY A 1 97 ? 6.339 -6.948 -22.496 1.00 86.50 97 GLY A O 1
ATOM 718 N N . ARG A 1 98 ? 8.482 -6.786 -21.865 1.00 90.06 98 ARG A N 1
ATOM 719 C CA . ARG A 1 98 ? 8.316 -7.551 -20.621 1.00 90.06 98 ARG A CA 1
ATOM 720 C C . ARG A 1 98 ? 8.937 -6.815 -19.454 1.00 90.06 98 ARG A C 1
ATOM 722 O O . ARG A 1 98 ? 10.083 -6.377 -19.557 1.00 90.06 98 ARG A O 1
ATOM 729 N N . ALA A 1 99 ? 8.207 -6.740 -18.352 1.00 90.81 99 ALA A N 1
ATOM 730 C CA . ALA A 1 99 ? 8.700 -6.281 -17.067 1.00 90.81 99 ALA A CA 1
ATOM 731 C C . ALA A 1 99 ? 8.918 -7.483 -16.140 1.00 90.81 99 ALA A C 1
ATOM 733 O O . ALA A 1 99 ? 8.121 -8.421 -16.126 1.00 90.81 99 ALA A O 1
ATOM 734 N N . ALA A 1 100 ? 9.992 -7.459 -15.363 1.00 90.56 100 ALA A N 1
ATOM 735 C CA . ALA A 1 100 ? 10.238 -8.392 -14.272 1.00 90.56 100 ALA A CA 1
ATOM 736 C C . ALA A 1 100 ? 10.509 -7.586 -13.005 1.00 90.56 100 ALA A C 1
ATOM 738 O O . ALA A 1 100 ? 11.495 -6.846 -12.946 1.00 90.56 100 ALA A O 1
ATOM 739 N N . VAL A 1 101 ? 9.634 -7.717 -12.013 1.00 91.06 101 VAL A N 1
ATOM 740 C CA . VAL A 1 101 ? 9.687 -6.944 -10.773 1.00 91.06 101 VAL A CA 1
ATOM 741 C C . VAL A 1 101 ? 10.146 -7.825 -9.624 1.00 91.06 101 VAL A C 1
ATOM 743 O O . VAL A 1 101 ? 9.789 -8.999 -9.520 1.00 91.06 101 VAL A O 1
ATOM 746 N N . ARG A 1 102 ? 10.975 -7.239 -8.766 1.00 91.19 102 ARG A N 1
ATOM 747 C CA . ARG A 1 102 ? 11.420 -7.814 -7.504 1.00 91.19 102 ARG A CA 1
ATOM 748 C C . ARG A 1 102 ? 11.121 -6.828 -6.392 1.00 91.19 102 ARG A C 1
ATOM 750 O O . ARG A 1 102 ? 11.529 -5.668 -6.489 1.00 91.19 102 ARG A O 1
ATOM 757 N N . VAL A 1 103 ? 10.446 -7.299 -5.352 1.00 91.81 103 VAL A N 1
ATOM 758 C CA . VAL A 1 103 ? 10.167 -6.508 -4.153 1.00 91.81 103 VAL A CA 1
ATOM 759 C C . VAL A 1 103 ? 11.008 -7.055 -3.015 1.00 91.81 103 VAL A C 1
ATOM 761 O O . VAL A 1 103 ? 10.942 -8.241 -2.713 1.00 91.81 103 VAL A O 1
ATOM 764 N N . THR A 1 104 ? 11.799 -6.199 -2.382 1.00 92.88 104 THR A N 1
ATOM 765 C CA . THR A 1 104 ? 12.620 -6.570 -1.227 1.00 92.88 104 THR A CA 1
ATOM 766 C C . THR A 1 104 ? 12.189 -5.756 -0.022 1.00 92.88 104 THR A C 1
ATOM 768 O O . THR A 1 104 ? 12.186 -4.528 -0.100 1.00 92.88 104 THR A O 1
ATOM 771 N N . ARG A 1 105 ? 11.885 -6.399 1.109 1.00 93.31 105 ARG A N 1
ATOM 772 C CA . ARG A 1 105 ? 11.705 -5.669 2.372 1.00 93.31 105 ARG A CA 1
ATOM 773 C C . ARG A 1 105 ? 13.076 -5.296 2.924 1.00 93.31 105 ARG A C 1
ATOM 775 O O . ARG A 1 105 ? 13.876 -6.179 3.216 1.00 93.31 105 ARG A O 1
ATOM 782 N N . ILE A 1 106 ? 13.353 -4.004 3.055 1.00 94.69 106 ILE A N 1
ATOM 783 C CA . ILE A 1 106 ? 14.657 -3.505 3.529 1.00 94.69 106 ILE A CA 1
ATOM 784 C C . ILE A 1 106 ? 14.586 -2.874 4.924 1.00 94.69 106 ILE A C 1
ATOM 786 O O . ILE A 1 106 ? 15.617 -2.694 5.560 1.00 94.69 106 ILE A O 1
ATOM 790 N N . GLY A 1 107 ? 13.384 -2.552 5.403 1.00 90.44 107 GLY A N 1
ATOM 791 C CA . GLY A 1 107 ? 13.147 -1.999 6.734 1.00 90.44 107 GLY A CA 1
ATOM 792 C C . GLY A 1 107 ? 11.770 -2.388 7.268 1.00 90.44 107 GLY A C 1
ATOM 793 O O . GLY A 1 107 ? 11.077 -3.222 6.682 1.00 90.44 107 GLY A O 1
ATOM 794 N N . ASN A 1 108 ? 11.351 -1.770 8.377 1.00 85.19 108 ASN A N 1
ATOM 795 C CA . ASN A 1 108 ? 10.091 -2.132 9.032 1.00 85.19 108 ASN A CA 1
ATOM 796 C C . ASN A 1 108 ? 8.869 -1.864 8.132 1.00 85.19 108 ASN A C 1
ATOM 798 O O . ASN A 1 108 ? 8.043 -2.747 7.938 1.00 85.19 108 ASN A O 1
ATOM 802 N N . ALA A 1 109 ? 8.809 -0.688 7.509 1.00 86.81 109 ALA A N 1
ATOM 803 C CA . ALA A 1 109 ? 7.759 -0.308 6.562 1.00 86.81 109 ALA A CA 1
ATOM 804 C C . ALA A 1 109 ? 8.306 0.001 5.159 1.00 86.81 109 ALA A C 1
ATOM 806 O O . ALA A 1 109 ? 7.557 0.429 4.289 1.00 86.81 109 ALA A O 1
ATOM 807 N N . THR A 1 110 ? 9.605 -0.205 4.931 1.00 92.12 110 THR A N 1
ATOM 808 C CA . THR A 1 110 ? 10.299 0.234 3.716 1.00 92.12 110 THR A CA 1
ATOM 809 C C . THR A 1 110 ? 10.632 -0.940 2.807 1.00 92.12 110 THR A C 1
ATOM 811 O O . THR A 1 110 ? 11.204 -1.947 3.241 1.00 92.12 110 THR A O 1
ATOM 814 N N . TYR A 1 111 ? 10.343 -0.774 1.520 1.00 93.06 111 TYR A N 1
ATOM 815 C CA . TYR A 1 111 ? 10.528 -1.793 0.500 1.00 93.06 111 TYR A CA 1
ATOM 816 C C . TYR A 1 111 ? 11.216 -1.209 -0.730 1.00 93.06 111 TYR A C 1
ATOM 818 O O . TYR A 1 111 ? 10.966 -0.075 -1.136 1.00 93.06 111 TYR A O 1
ATOM 826 N N . LEU A 1 112 ? 12.083 -2.009 -1.340 1.00 93.75 112 LEU A N 1
ATOM 827 C CA . LEU A 1 112 ? 12.712 -1.714 -2.617 1.00 93.75 112 LEU A CA 1
ATOM 828 C C . LEU A 1 112 ? 11.955 -2.451 -3.721 1.00 93.75 112 LEU A C 1
ATOM 830 O O . LEU A 1 112 ? 11.987 -3.679 -3.779 1.00 93.75 112 LEU A O 1
ATOM 834 N N . VAL A 1 113 ? 11.317 -1.703 -4.618 1.00 93.06 113 VAL A N 1
ATOM 835 C CA . VAL A 1 113 ? 10.638 -2.227 -5.808 1.00 93.06 113 VAL A CA 1
ATOM 836 C C . VAL A 1 113 ? 11.547 -2.011 -7.013 1.00 93.06 113 VAL A C 1
ATOM 838 O O . VAL A 1 113 ? 11.622 -0.918 -7.580 1.00 93.06 113 VAL A O 1
ATOM 841 N N . ALA A 1 114 ? 12.269 -3.056 -7.405 1.00 93.94 114 ALA A N 1
ATOM 842 C CA . ALA A 1 114 ? 13.154 -3.037 -8.562 1.00 93.94 114 ALA A CA 1
ATOM 843 C C . ALA A 1 114 ? 12.467 -3.700 -9.756 1.00 93.94 114 ALA A C 1
ATOM 845 O O . ALA A 1 114 ? 12.168 -4.891 -9.717 1.00 93.94 114 ALA A O 1
ATOM 846 N N . SER A 1 115 ? 12.272 -2.952 -10.837 1.00 93.38 115 SER A N 1
ATOM 847 C CA . SER A 1 115 ? 11.684 -3.454 -12.073 1.00 93.38 115 SER A CA 1
ATOM 848 C C . SER A 1 115 ? 12.702 -3.455 -13.195 1.00 93.38 115 SER A C 1
ATOM 850 O O . SER A 1 115 ? 13.499 -2.531 -13.361 1.00 93.38 115 SER A O 1
ATOM 852 N N . GLN A 1 116 ? 12.669 -4.508 -13.992 1.00 93.94 116 GLN A N 1
ATOM 853 C CA . GLN A 1 116 ? 13.481 -4.650 -15.176 1.00 93.94 116 GLN A CA 1
ATOM 854 C C . GLN A 1 116 ? 12.587 -4.770 -16.397 1.00 93.94 116 GLN A C 1
ATOM 856 O O . GLN A 1 116 ? 11.931 -5.791 -16.587 1.00 93.94 116 GLN A O 1
ATOM 861 N N . GLY A 1 117 ? 12.636 -3.763 -17.255 1.00 93.25 117 GLY A N 1
ATOM 862 C CA . GLY A 1 117 ? 11.991 -3.783 -18.552 1.00 93.25 117 GLY A CA 1
ATOM 863 C C . GLY A 1 117 ? 12.918 -4.329 -19.631 1.00 93.25 117 GLY A C 1
ATOM 864 O O . GLY A 1 117 ? 14.120 -4.049 -19.668 1.00 93.25 117 GLY A O 1
ATOM 865 N N . THR A 1 118 ? 12.348 -5.129 -20.520 1.00 93.00 118 THR A N 1
ATOM 866 C CA . THR A 1 118 ? 13.004 -5.676 -21.705 1.00 93.00 118 THR A CA 1
ATOM 867 C C . THR A 1 118 ? 12.132 -5.410 -22.923 1.00 93.00 118 THR A C 1
ATOM 869 O O . THR A 1 118 ? 10.914 -5.579 -22.865 1.00 93.00 118 THR A O 1
ATOM 872 N N . ALA A 1 119 ? 12.750 -4.971 -24.016 1.00 92.06 119 ALA A N 1
ATOM 873 C CA . ALA A 1 119 ? 12.072 -4.701 -25.279 1.00 92.06 119 ALA A CA 1
ATOM 874 C C . ALA A 1 119 ? 12.873 -5.285 -26.445 1.00 92.06 119 ALA A C 1
ATOM 876 O O . ALA A 1 119 ? 14.099 -5.169 -26.468 1.00 92.06 119 ALA A O 1
ATOM 877 N N . GLY A 1 120 ? 12.167 -5.880 -27.409 1.00 85.44 120 GLY A N 1
ATOM 878 C CA . GLY A 1 120 ? 12.749 -6.569 -28.562 1.00 85.44 120 GLY A CA 1
ATOM 879 C C . GLY A 1 120 ? 12.647 -8.096 -28.471 1.00 85.44 120 GLY A C 1
ATOM 880 O O . GLY A 1 120 ? 12.563 -8.666 -27.38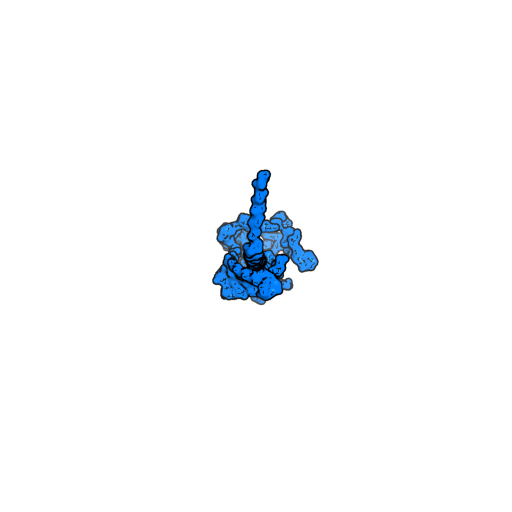4 1.00 85.44 120 GLY A O 1
ATOM 881 N N . SER A 1 121 ? 12.606 -8.757 -29.630 1.00 72.88 121 SER A N 1
ATOM 882 C CA . SER A 1 121 ? 12.237 -10.176 -29.775 1.00 72.88 121 SER A CA 1
ATOM 883 C C . SER A 1 121 ? 13.420 -11.131 -29.979 1.00 72.88 121 SER A C 1
ATOM 885 O O . SER A 1 121 ? 13.220 -12.341 -30.032 1.00 72.88 121 SER A O 1
ATOM 887 N N . SER A 1 122 ? 14.654 -10.624 -30.088 1.00 70.06 122 SER A N 1
ATOM 888 C CA . SER A 1 122 ? 15.848 -11.447 -30.331 1.00 70.06 122 SER A CA 1
ATOM 889 C C . SER A 1 122 ? 17.035 -11.009 -29.473 1.00 70.06 122 SER A C 1
ATOM 891 O O . SER A 1 122 ? 17.170 -9.833 -29.150 1.00 70.06 122 SER A O 1
ATOM 893 N N . ILE A 1 123 ? 17.940 -11.944 -29.153 1.00 64.38 123 ILE A N 1
ATOM 894 C CA . ILE A 1 123 ? 19.133 -11.709 -28.309 1.00 64.38 123 ILE A CA 1
ATOM 895 C C . ILE A 1 123 ? 20.018 -10.567 -28.850 1.00 64.38 123 ILE A C 1
ATOM 897 O O . ILE A 1 123 ? 20.655 -9.859 -28.078 1.00 64.38 123 ILE A O 1
ATOM 901 N N . ARG A 1 124 ? 20.038 -10.353 -30.174 1.00 66.69 124 ARG A N 1
ATOM 902 C CA . ARG A 1 124 ? 20.838 -9.303 -30.835 1.00 66.69 124 ARG A CA 1
ATOM 903 C C . ARG A 1 124 ? 20.100 -7.976 -31.036 1.00 66.69 124 ARG A C 1
ATOM 905 O O . ARG A 1 124 ? 20.708 -7.003 -31.463 1.00 66.69 124 ARG A O 1
ATOM 912 N N . SER A 1 125 ? 18.803 -7.930 -30.746 1.00 72.81 125 SER A N 1
ATOM 913 C CA . SER A 1 125 ? 17.967 -6.732 -30.844 1.00 72.81 125 SER A CA 1
ATOM 914 C C . SER A 1 125 ? 17.071 -6.664 -29.613 1.00 72.81 125 SER A C 1
ATOM 916 O O . SER A 1 125 ? 15.846 -6.708 -29.701 1.00 72.81 125 SER A O 1
ATOM 918 N N . GLN A 1 126 ? 17.716 -6.630 -28.446 1.00 85.88 126 GLN A N 1
ATOM 919 C CA . GLN A 1 126 ? 17.056 -6.487 -27.161 1.00 85.88 126 GLN A CA 1
ATOM 920 C C . GLN A 1 126 ? 17.686 -5.329 -26.395 1.00 85.88 126 GLN A C 1
ATOM 922 O O . GLN A 1 126 ? 18.905 -5.243 -26.257 1.00 85.88 126 GLN A O 1
ATOM 927 N N . ALA A 1 127 ? 16.842 -4.453 -25.864 1.00 90.19 127 ALA A N 1
ATOM 928 C CA . ALA A 1 127 ? 17.237 -3.486 -24.856 1.00 90.19 127 ALA A CA 1
ATOM 929 C C . ALA A 1 127 ? 16.717 -3.939 -23.492 1.00 90.19 127 ALA A C 1
ATOM 931 O O . ALA A 1 127 ? 15.608 -4.466 -23.375 1.00 90.19 127 ALA A O 1
ATOM 932 N N . ARG A 1 128 ? 17.521 -3.709 -22.454 1.00 91.81 128 ARG A N 1
ATOM 933 C CA . ARG A 1 128 ? 17.171 -3.970 -21.057 1.00 91.81 128 ARG A CA 1
ATOM 934 C C . ARG A 1 128 ? 17.422 -2.705 -20.253 1.00 91.81 128 ARG A C 1
ATOM 936 O O . ARG A 1 128 ? 18.502 -2.124 -20.329 1.00 91.81 128 ARG A O 1
ATOM 943 N N . ARG A 1 129 ? 16.428 -2.286 -19.479 1.00 94.31 129 ARG A N 1
ATOM 944 C CA . ARG A 1 129 ? 16.524 -1.163 -18.543 1.00 94.31 129 ARG A CA 1
ATOM 945 C C . ARG A 1 129 ? 16.029 -1.623 -17.183 1.00 94.31 129 ARG A C 1
ATOM 947 O O . ARG A 1 129 ? 15.130 -2.454 -17.094 1.00 94.31 129 ARG A O 1
ATOM 954 N N . ARG A 1 130 ? 16.658 -1.121 -16.126 1.00 94.25 130 ARG A N 1
ATOM 955 C CA . ARG A 1 130 ? 16.277 -1.416 -14.748 1.00 94.25 130 ARG A CA 1
ATOM 956 C C . ARG A 1 130 ? 16.045 -0.105 -14.023 1.00 94.25 130 ARG A C 1
ATOM 958 O O . ARG A 1 130 ? 16.915 0.760 -14.052 1.00 94.25 130 ARG A O 1
ATOM 965 N N . THR A 1 131 ? 14.895 0.004 -13.384 1.00 94.88 131 THR A N 1
ATOM 966 C CA . THR A 1 131 ? 14.518 1.117 -12.519 1.00 94.88 131 THR A CA 1
ATOM 967 C C . THR A 1 131 ? 14.209 0.567 -11.132 1.00 94.88 131 THR A C 1
ATOM 969 O O . THR A 1 131 ? 13.840 -0.601 -10.972 1.00 94.88 131 THR A O 1
ATOM 972 N N . SER A 1 132 ? 14.408 1.390 -10.109 1.00 94.56 132 SER A N 1
ATOM 973 C CA . SER A 1 132 ? 14.166 1.011 -8.718 1.00 94.56 132 SER A CA 1
ATOM 974 C C . SER A 1 132 ? 13.434 2.138 -8.006 1.00 94.56 132 SER A C 1
ATOM 976 O O . SER A 1 132 ? 13.742 3.302 -8.238 1.00 94.56 132 SER A O 1
ATOM 978 N N . LEU A 1 133 ? 12.477 1.784 -7.155 1.00 93.44 133 LEU A N 1
ATOM 979 C CA . LEU A 1 133 ? 11.719 2.712 -6.325 1.00 93.44 133 LEU A CA 1
ATOM 980 C C . LEU A 1 133 ? 11.837 2.274 -4.867 1.00 93.44 133 LEU A C 1
ATOM 982 O O . LEU A 1 133 ? 11.724 1.085 -4.564 1.00 93.44 133 LEU A O 1
ATOM 986 N N . LEU A 1 134 ? 12.055 3.235 -3.977 1.00 93.75 134 LEU A N 1
ATOM 987 C CA . LEU A 1 134 ? 11.955 3.031 -2.541 1.00 93.75 134 LEU A CA 1
ATOM 988 C C . LEU A 1 134 ? 10.551 3.441 -2.097 1.00 93.75 134 LEU A C 1
ATOM 990 O O . LEU A 1 134 ? 10.165 4.588 -2.307 1.00 93.75 134 LEU A O 1
ATOM 994 N N . VAL A 1 135 ? 9.793 2.520 -1.506 1.00 90.81 135 VAL A N 1
ATOM 995 C CA . VAL A 1 135 ? 8.433 2.792 -1.018 1.00 90.81 135 VAL A CA 1
ATOM 996 C C . VAL A 1 135 ? 8.338 2.554 0.476 1.00 90.81 135 VAL A C 1
ATOM 998 O O . VAL A 1 135 ? 9.002 1.664 1.009 1.00 90.81 135 VAL A O 1
ATOM 1001 N N . SER A 1 136 ? 7.499 3.344 1.139 1.00 88.81 136 SER A N 1
ATOM 1002 C CA . SER A 1 136 ? 7.126 3.142 2.535 1.00 88.81 136 SER A CA 1
ATOM 1003 C C . SER A 1 136 ? 5.633 2.853 2.613 1.00 88.81 136 SER A C 1
ATOM 1005 O O . SER A 1 136 ? 4.835 3.619 2.074 1.00 88.81 136 SER A O 1
ATOM 1007 N N . VAL A 1 137 ? 5.257 1.753 3.260 1.00 83.25 137 VAL A N 1
ATOM 1008 C CA . VAL A 1 137 ? 3.854 1.421 3.518 1.00 83.25 137 VAL A CA 1
ATOM 1009 C C . VAL A 1 137 ? 3.461 2.015 4.856 1.00 83.25 137 VAL A C 1
ATOM 1011 O O . VAL A 1 137 ? 3.921 1.571 5.905 1.00 83.25 137 VAL A O 1
ATOM 1014 N N . ILE A 1 138 ? 2.591 3.014 4.814 1.00 77.38 138 ILE A N 1
ATOM 1015 C CA . ILE A 1 138 ? 2.020 3.619 6.010 1.00 77.38 138 ILE A CA 1
ATOM 1016 C C . ILE A 1 138 ? 0.645 2.989 6.200 1.00 77.38 138 ILE A C 1
ATOM 1018 O O . ILE A 1 138 ? -0.277 3.263 5.436 1.00 77.38 138 ILE A O 1
ATOM 1022 N N . ALA A 1 139 ? 0.527 2.103 7.186 1.00 73.69 139 ALA A N 1
ATOM 1023 C CA . ALA A 1 139 ? -0.768 1.600 7.614 1.00 73.69 139 ALA A CA 1
ATOM 1024 C C . ALA A 1 139 ? -1.337 2.567 8.663 1.00 73.69 139 ALA A C 1
ATOM 1026 O O . ALA A 1 139 ? -0.635 2.822 9.652 1.00 73.69 139 ALA A O 1
ATOM 1027 N N . PRO A 1 140 ? -2.563 3.093 8.475 1.00 73.00 140 PRO A N 1
ATOM 1028 C CA . PRO A 1 140 ? -3.193 3.938 9.478 1.00 73.00 140 PRO A CA 1
ATOM 1029 C C . PRO A 1 140 ? -3.270 3.165 10.795 1.00 73.00 140 PRO A C 1
ATOM 1031 O O . PRO A 1 140 ? -3.717 2.017 10.827 1.00 73.00 140 PRO A O 1
ATOM 1034 N N . GLN A 1 141 ? -2.773 3.769 11.870 1.00 72.94 141 GLN A N 1
ATOM 1035 C CA . GLN A 1 141 ? -2.837 3.169 13.198 1.00 72.94 141 GLN A CA 1
ATOM 1036 C C . GLN A 1 141 ? -4.168 3.570 13.827 1.00 72.94 141 GLN A C 1
ATOM 1038 O O . GLN A 1 141 ? -4.390 4.743 14.094 1.00 72.94 141 GLN A O 1
ATOM 1043 N N . MET A 1 142 ? -5.050 2.597 14.044 1.00 77.94 142 MET A N 1
ATOM 1044 C CA . MET A 1 142 ? -6.290 2.789 14.791 1.00 77.94 142 MET A CA 1
ATOM 1045 C C . MET A 1 142 ? -6.223 1.933 16.044 1.00 77.94 142 MET A C 1
ATOM 1047 O O . MET A 1 142 ? -5.943 0.735 15.969 1.00 77.94 142 MET A O 1
ATOM 1051 N N . ASN A 1 143 ? -6.472 2.543 17.197 1.00 84.00 143 ASN A N 1
ATOM 1052 C CA . ASN A 1 143 ? -6.448 1.825 18.459 1.00 84.00 143 ASN A CA 1
ATOM 1053 C C . ASN A 1 143 ? -7.813 1.180 18.721 1.00 84.00 143 ASN A C 1
ATOM 1055 O O . ASN A 1 143 ? -8.713 1.809 19.259 1.00 84.00 143 ASN A O 1
ATOM 1059 N N . MET A 1 144 ? -8.005 -0.071 18.314 1.00 87.75 144 MET A N 1
ATOM 1060 C CA . MET A 1 144 ? -9.254 -0.783 18.602 1.00 87.75 144 MET A CA 1
ATOM 1061 C C . MET A 1 144 ? -9.176 -1.396 20.000 1.00 87.75 144 MET A C 1
ATOM 1063 O O . MET A 1 144 ? -8.487 -2.390 20.217 1.00 87.75 144 MET A O 1
ATOM 1067 N N . LEU A 1 145 ? -9.875 -0.786 20.957 1.00 92.19 145 LEU A N 1
ATOM 1068 C CA . LEU A 1 145 ? -9.861 -1.194 22.367 1.00 92.19 145 LEU A CA 1
ATOM 1069 C C . LEU A 1 145 ? -10.885 -2.298 22.688 1.00 92.19 145 LEU A C 1
ATOM 1071 O O . LEU A 1 145 ? -10.864 -2.872 23.773 1.00 92.19 145 LEU A O 1
ATOM 1075 N N . GLY A 1 146 ? -11.782 -2.590 21.752 1.00 92.69 146 GLY A N 1
ATOM 1076 C CA . GLY A 1 146 ? -12.797 -3.635 21.825 1.00 92.69 146 GLY A CA 1
ATOM 1077 C C . GLY A 1 146 ? -13.482 -3.808 20.471 1.00 92.69 146 GLY A C 1
ATOM 1078 O O . GLY A 1 146 ? -13.187 -3.056 19.537 1.00 92.69 146 GLY A O 1
ATOM 1079 N N . ALA A 1 147 ? -14.412 -4.759 20.370 1.00 92.75 147 ALA A N 1
ATOM 1080 C CA . ALA A 1 147 ? -15.177 -4.999 19.142 1.00 92.75 147 ALA A CA 1
ATOM 1081 C C . ALA A 1 147 ? -15.933 -3.753 18.669 1.00 92.75 147 ALA A C 1
ATOM 1083 O O . ALA A 1 147 ? -15.986 -3.465 17.476 1.00 92.75 147 ALA A O 1
ATOM 1084 N N . LEU A 1 148 ? -16.465 -2.979 19.615 1.00 92.94 148 LEU A N 1
ATOM 1085 C CA . LEU A 1 148 ? -16.960 -1.632 19.377 1.00 92.94 148 LEU A CA 1
ATOM 1086 C C . LEU A 1 148 ? -16.155 -0.642 20.217 1.00 92.94 148 LEU A C 1
ATOM 1088 O O . LEU A 1 148 ? -16.212 -0.698 21.440 1.00 92.94 148 LEU A O 1
ATOM 1092 N N . THR A 1 149 ? -15.453 0.293 19.578 1.00 93.31 149 THR A N 1
ATOM 1093 C CA . THR A 1 149 ? -14.805 1.425 20.262 1.00 93.31 149 THR A CA 1
ATOM 1094 C C . THR A 1 149 ? -15.567 2.712 19.949 1.00 93.31 149 THR A C 1
ATOM 1096 O O . THR A 1 149 ? -15.832 3.001 18.785 1.00 93.31 149 THR A O 1
ATOM 1099 N N . THR A 1 150 ? -15.969 3.465 20.974 1.00 91.94 150 THR A N 1
ATOM 1100 C CA . THR A 1 150 ? -16.847 4.6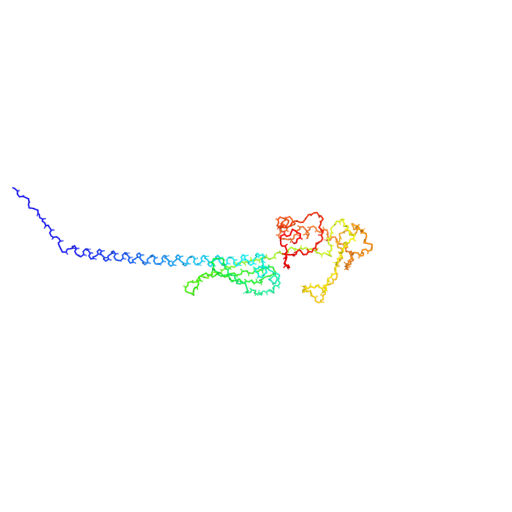38 20.826 1.00 91.94 150 THR A CA 1
ATOM 1101 C C . THR A 1 150 ? -16.547 5.717 21.870 1.00 91.94 150 THR A C 1
ATOM 1103 O O . THR A 1 150 ? -16.155 5.425 22.995 1.00 91.94 150 THR A O 1
ATOM 1106 N N . GLN A 1 151 ? -16.751 6.985 21.510 1.00 88.88 151 GLN A N 1
ATOM 1107 C CA . GLN A 1 151 ? -16.583 8.135 22.406 1.00 88.88 151 GLN A CA 1
ATOM 1108 C C . GLN A 1 151 ? -17.911 8.617 23.021 1.00 88.88 151 GLN A C 1
ATOM 1110 O O . GLN A 1 151 ? -17.905 9.252 24.073 1.00 88.88 151 GLN A O 1
ATOM 1115 N N . GLY A 1 152 ? -19.038 8.393 22.339 1.00 86.31 152 GLY A N 1
ATOM 1116 C CA . GLY A 1 152 ? -20.296 9.101 22.596 1.00 86.31 152 GLY A CA 1
ATOM 1117 C C . GLY A 1 152 ? -21.451 8.209 23.043 1.00 86.31 152 GLY A C 1
ATOM 1118 O O . GLY A 1 152 ? -21.305 6.998 23.223 1.00 86.31 152 GLY A O 1
ATOM 1119 N N . SER A 1 153 ? -22.635 8.820 23.184 1.00 89.44 153 SER A N 1
ATOM 1120 C CA . SER A 1 153 ? -23.860 8.082 23.507 1.00 89.44 153 SER A CA 1
ATOM 1121 C C . SER A 1 153 ? -24.095 6.973 22.490 1.00 89.44 153 SER A C 1
ATOM 1123 O O . SER A 1 153 ? -24.202 7.218 21.289 1.00 89.44 153 SER A O 1
ATOM 1125 N N . THR A 1 154 ? -24.153 5.745 22.994 1.00 90.56 154 THR A N 1
ATOM 1126 C CA . THR A 1 154 ? -24.188 4.540 22.173 1.00 90.56 154 THR A CA 1
ATOM 1127 C C . THR A 1 154 ? -25.453 3.768 22.504 1.00 90.56 154 THR A C 1
ATOM 1129 O O . THR A 1 154 ? -25.677 3.389 23.652 1.00 90.56 154 THR A O 1
ATOM 1132 N N . LYS A 1 155 ? -26.297 3.541 21.497 1.00 90.12 155 LYS A N 1
ATOM 1133 C CA . LYS A 1 155 ? -27.518 2.742 21.622 1.00 90.12 155 LYS A CA 1
ATOM 1134 C C . LYS A 1 155 ? -27.259 1.353 21.056 1.00 90.12 155 LYS A C 1
ATOM 1136 O O . LYS A 1 155 ? -26.958 1.233 19.873 1.00 90.12 155 LYS A O 1
ATOM 1141 N N . VAL A 1 156 ? -27.400 0.321 21.882 1.00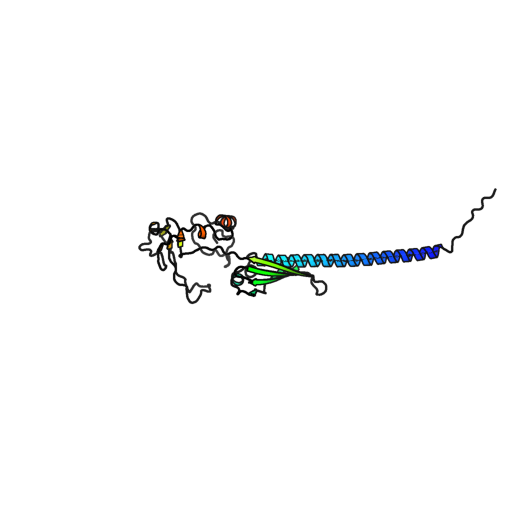 89.62 156 VAL A N 1
ATOM 1142 C CA . VAL A 1 156 ? -27.240 -1.083 21.473 1.00 89.62 156 VAL A CA 1
ATOM 1143 C C . VAL A 1 156 ? -28.540 -1.828 21.747 1.00 89.62 156 VAL A C 1
ATOM 1145 O O . VAL A 1 156 ? -29.103 -1.727 22.839 1.00 89.62 156 VAL A O 1
ATOM 1148 N N . GLY A 1 157 ? -29.068 -2.562 20.770 1.00 87.00 157 GLY A N 1
ATOM 1149 C CA . GLY A 1 157 ? -30.371 -3.184 20.956 1.00 87.00 157 GLY A CA 1
ATOM 1150 C C . GLY A 1 157 ? -31.042 -3.752 19.714 1.00 87.00 157 GLY A C 1
ATOM 1151 O O . GLY A 1 157 ? -30.495 -3.752 18.616 1.00 87.00 157 GLY A O 1
ATOM 1152 N N . GLY A 1 158 ? -32.268 -4.239 19.901 1.00 83.69 158 GLY A N 1
ATOM 1153 C CA . GLY A 1 158 ? -33.013 -4.938 18.856 1.00 83.69 158 GLY A CA 1
ATOM 1154 C C . GLY A 1 158 ? -32.343 -6.264 18.497 1.00 83.69 158 GLY A C 1
ATOM 1155 O O . GLY A 1 158 ? -32.119 -7.096 19.371 1.00 83.69 158 GLY A O 1
ATOM 1156 N N . SER A 1 159 ? -32.022 -6.455 17.216 1.00 82.38 159 SER A N 1
ATOM 1157 C CA . SER A 1 159 ? -31.337 -7.648 16.699 1.00 82.38 159 SER A CA 1
ATOM 1158 C C . SER A 1 159 ? -29.823 -7.471 16.521 1.00 82.38 159 SER A C 1
ATOM 1160 O O . SER A 1 159 ? -29.185 -8.332 15.920 1.00 82.38 159 SER A O 1
ATOM 1162 N N . SER A 1 160 ? -29.237 -6.358 16.982 1.00 85.00 160 SER A N 1
ATOM 1163 C CA . SER A 1 160 ? -27.787 -6.142 16.895 1.00 85.00 160 SER A CA 1
ATOM 1164 C C . SER A 1 160 ? -27.038 -7.059 17.862 1.00 85.00 160 SER A C 1
ATOM 1166 O O . SER A 1 160 ? -27.456 -7.186 19.014 1.00 85.00 160 SER A O 1
ATOM 1168 N N . TYR A 1 161 ? -25.902 -7.606 17.436 1.00 89.19 161 TYR A N 1
ATOM 1169 C CA . TYR A 1 161 ? -25.004 -8.391 18.279 1.00 89.19 161 TYR A CA 1
ATOM 1170 C C . TYR A 1 161 ? -23.576 -7.860 18.150 1.00 89.19 161 TYR A C 1
ATOM 1172 O O . TYR A 1 161 ? -23.108 -7.624 17.038 1.00 89.19 161 TYR A O 1
ATOM 1180 N N . ILE A 1 162 ? -22.910 -7.641 19.282 1.00 92.25 162 ILE A N 1
ATOM 1181 C CA . ILE A 1 162 ? -21.515 -7.195 19.348 1.00 92.25 162 ILE A CA 1
ATOM 1182 C C . ILE A 1 162 ? -20.690 -8.364 19.865 1.00 92.25 162 ILE A C 1
ATOM 1184 O O . ILE A 1 162 ? -20.954 -8.855 20.962 1.00 92.25 162 ILE A O 1
ATOM 1188 N N . ASP A 1 163 ? -19.696 -8.783 19.089 1.00 91.62 163 ASP A N 1
ATOM 1189 C CA . ASP A 1 163 ? -18.853 -9.927 19.414 1.00 91.62 163 ASP A CA 1
ATOM 1190 C C . ASP A 1 163 ? -17.379 -9.522 19.506 1.00 91.62 163 ASP A C 1
ATOM 1192 O O . ASP A 1 163 ? -16.749 -9.195 18.505 1.00 91.62 163 ASP A O 1
ATOM 1196 N N . GLY A 1 164 ? -16.846 -9.517 20.729 1.00 92.12 164 GLY A N 1
ATOM 1197 C CA . GLY A 1 164 ? -15.422 -9.352 21.034 1.00 92.12 164 GLY A CA 1
ATOM 1198 C C . GLY A 1 164 ? -14.642 -10.658 21.105 1.00 92.12 164 GLY A C 1
ATOM 1199 O O . GLY A 1 164 ? -13.564 -10.679 21.699 1.00 92.12 164 GLY A O 1
ATOM 1200 N N . THR A 1 165 ? -15.182 -11.753 20.574 1.00 90.12 165 THR A N 1
ATOM 1201 C CA . THR A 1 165 ? -14.510 -13.052 20.537 1.00 90.12 165 THR A CA 1
ATOM 1202 C C . THR A 1 165 ? -14.126 -13.433 19.111 1.00 90.12 165 THR A C 1
ATOM 1204 O O . THR A 1 165 ? -14.857 -13.170 18.161 1.00 90.12 165 THR A O 1
ATOM 1207 N N . ASP A 1 166 ? -12.958 -14.056 18.959 1.00 84.94 166 ASP A N 1
ATOM 1208 C CA . ASP A 1 166 ? -12.508 -14.571 17.668 1.00 84.94 166 ASP A CA 1
ATOM 1209 C C . ASP A 1 166 ? -12.993 -16.011 17.460 1.00 84.94 166 ASP A C 1
ATOM 1211 O O . ASP A 1 166 ? -12.809 -16.890 18.309 1.00 84.94 166 ASP A O 1
ATOM 1215 N N . GLY A 1 167 ? -13.577 -16.273 16.291 1.00 78.38 167 GLY A N 1
ATOM 1216 C CA . GLY A 1 167 ? -13.955 -17.617 15.866 1.00 78.38 167 GLY A CA 1
ATOM 1217 C C . GLY A 1 167 ? -12.772 -18.400 15.290 1.00 78.38 167 GLY A C 1
ATOM 1218 O O . GLY A 1 167 ? -11.955 -17.871 14.539 1.00 78.38 167 GLY A O 1
ATOM 1219 N N . THR A 1 168 ? -12.708 -19.702 15.577 1.00 69.00 168 THR A N 1
ATOM 1220 C CA . THR A 1 168 ? -11.700 -20.613 14.994 1.00 69.00 168 THR A CA 1
ATOM 1221 C C . THR A 1 168 ? -12.156 -21.277 13.702 1.00 69.00 168 THR A C 1
ATOM 1223 O O . THR A 1 168 ? -11.351 -21.877 12.993 1.00 69.00 168 THR A O 1
ATOM 1226 N N . THR A 1 169 ? -13.449 -21.208 13.389 1.00 66.75 169 THR A N 1
ATOM 1227 C CA . THR A 1 169 ? -14.043 -21.932 12.266 1.00 66.75 169 THR A CA 1
ATOM 1228 C C . THR A 1 169 ? -15.016 -21.036 11.520 1.00 66.75 169 THR A C 1
ATOM 1230 O O . THR A 1 169 ? -16.155 -20.837 11.929 1.00 66.75 169 THR A O 1
ATOM 1233 N N . PHE A 1 170 ? -14.559 -20.502 10.390 1.00 68.38 170 PHE A N 1
ATOM 1234 C CA . PHE A 1 170 ? -15.438 -19.887 9.407 1.00 68.38 170 PHE A CA 1
ATOM 1235 C C . PHE A 1 170 ? -15.263 -20.626 8.075 1.00 68.38 170 PHE A C 1
ATOM 1237 O O . PHE A 1 170 ? -14.136 -20.707 7.574 1.00 68.38 170 PHE A O 1
ATOM 1244 N N . PRO A 1 171 ? -16.325 -21.228 7.506 1.00 71.06 171 PRO A N 1
ATOM 1245 C CA . PRO A 1 171 ? -16.216 -21.965 6.253 1.00 71.06 171 PRO A CA 1
ATOM 1246 C C . PRO A 1 171 ? -15.576 -21.112 5.149 1.00 71.06 171 PRO A C 1
ATOM 1248 O O . PRO A 1 171 ? -16.037 -20.014 4.849 1.00 71.06 171 PRO A O 1
ATOM 1251 N N . GLY A 1 172 ? -14.495 -21.617 4.551 1.00 68.88 172 GLY A N 1
ATOM 1252 C CA . GLY A 1 172 ? -13.756 -20.928 3.487 1.00 68.88 172 GLY A CA 1
ATOM 1253 C C . GLY A 1 172 ? -12.679 -19.944 3.957 1.00 68.88 172 GLY A C 1
ATOM 1254 O O . GLY A 1 172 ? -12.021 -19.346 3.109 1.00 68.88 172 GLY A O 1
ATOM 1255 N N . TRP A 1 173 ? -12.465 -19.783 5.267 1.00 67.62 173 TRP A N 1
ATOM 1256 C CA . TRP A 1 173 ? -11.437 -18.898 5.818 1.00 67.62 173 TRP A CA 1
ATOM 1257 C C . TRP A 1 173 ? -10.316 -19.707 6.474 1.00 67.62 173 TRP A C 1
ATOM 1259 O O . TRP A 1 173 ? -10.557 -20.689 7.173 1.00 67.62 173 TRP A O 1
ATOM 1269 N N . SER A 1 174 ? -9.071 -19.278 6.263 1.00 72.19 174 SER A N 1
ATOM 1270 C CA . SER A 1 174 ? -7.898 -19.860 6.923 1.00 72.19 174 SER A CA 1
ATOM 1271 C C . SER A 1 174 ? -7.662 -19.172 8.269 1.00 72.19 174 SER A C 1
ATOM 1273 O O . SER A 1 174 ? -6.757 -18.345 8.395 1.00 72.19 174 SER A O 1
ATOM 1275 N N . CYS A 1 175 ? -8.487 -19.490 9.266 1.00 72.50 175 CYS A N 1
ATOM 1276 C CA . CYS A 1 175 ? -8.327 -18.966 10.622 1.00 72.50 175 CYS A CA 1
ATOM 1277 C C . CYS A 1 175 ? -7.204 -19.704 11.384 1.00 72.50 175 CYS A C 1
ATOM 1279 O O . CYS A 1 175 ? -6.997 -20.899 11.161 1.00 72.50 175 CYS A O 1
ATOM 1281 N N . PRO A 1 176 ? -6.468 -19.031 12.290 1.00 73.75 176 PRO A N 1
ATOM 1282 C CA . PRO A 1 176 ? -5.542 -19.698 13.202 1.00 73.75 176 PRO A CA 1
ATOM 1283 C C . PRO A 1 176 ? -6.256 -20.733 14.086 1.00 73.75 176 PRO A C 1
ATOM 1285 O O . PRO A 1 176 ? -7.375 -20.504 14.540 1.00 73.75 176 PRO A O 1
ATOM 1288 N N . ASN A 1 177 ? -5.580 -21.846 14.391 1.00 76.00 177 ASN A N 1
ATOM 1289 C CA . ASN A 1 177 ? -6.146 -22.922 15.222 1.00 76.00 177 ASN A CA 1
ATOM 1290 C C . ASN A 1 177 ? -6.405 -22.499 16.679 1.00 76.00 177 ASN A C 1
ATOM 1292 O O . ASN A 1 177 ? -7.235 -23.105 17.352 1.00 76.00 177 ASN A O 1
ATOM 1296 N N . THR A 1 178 ? -5.694 -21.477 17.161 1.00 80.62 178 THR A N 1
ATOM 1297 C CA . THR A 1 178 ? -5.874 -20.913 18.500 1.00 80.62 178 THR A CA 1
ATOM 1298 C C . THR A 1 178 ? -6.315 -19.461 18.348 1.00 80.62 178 THR A C 1
ATOM 1300 O O . THR A 1 178 ? -5.534 -18.664 17.817 1.00 80.62 178 THR A O 1
ATOM 1303 N N . PRO A 1 179 ? -7.536 -19.105 18.781 1.00 79.56 179 PRO A N 1
ATOM 1304 C CA . PRO A 1 179 ? -8.010 -17.739 18.689 1.00 79.56 179 PRO A CA 1
ATOM 1305 C C . PRO A 1 179 ? -7.268 -16.876 19.724 1.00 79.56 179 PRO A C 1
ATOM 1307 O O . PRO A 1 179 ? -6.909 -17.373 20.800 1.00 79.56 179 PRO A O 1
ATOM 1310 N N . PRO A 1 180 ? -7.013 -15.597 19.420 1.00 83.19 180 PRO A N 1
ATOM 1311 C CA . PRO A 1 180 ? -6.588 -14.618 20.412 1.00 83.19 180 PRO A CA 1
ATOM 1312 C C . PRO A 1 180 ? -7.530 -14.567 21.623 1.00 83.19 180 PRO A C 1
ATOM 1314 O O . PRO A 1 180 ? -8.671 -15.032 21.587 1.00 83.19 180 PRO A O 1
ATOM 1317 N N . ALA A 1 181 ? -7.046 -13.990 22.725 1.00 88.19 181 ALA A N 1
ATOM 1318 C CA . ALA A 1 181 ? -7.899 -13.733 23.878 1.00 88.19 181 ALA A CA 1
ATOM 1319 C C . ALA A 1 181 ? -9.046 -12.792 23.486 1.00 88.19 181 ALA A C 1
ATOM 1321 O O . ALA A 1 181 ? -8.834 -11.838 22.738 1.00 88.19 181 ALA A O 1
ATOM 1322 N N . ALA A 1 182 ? -10.238 -13.048 24.029 1.00 90.62 182 ALA A N 1
ATOM 1323 C CA . ALA A 1 182 ? -11.386 -12.176 23.828 1.00 90.62 182 ALA A CA 1
ATOM 1324 C C . ALA A 1 182 ? -11.041 -10.736 24.228 1.00 90.62 182 ALA A C 1
ATOM 1326 O O . ALA A 1 182 ? -10.484 -10.496 25.302 1.00 90.62 182 ALA A O 1
ATOM 1327 N N . VAL A 1 183 ? -11.402 -9.794 23.365 1.00 94.31 183 VAL A N 1
ATOM 1328 C CA . VAL A 1 183 ? -11.296 -8.362 23.637 1.00 94.31 183 VAL A CA 1
ATOM 1329 C C . VAL A 1 183 ? -12.560 -7.870 24.338 1.00 94.31 183 VAL A C 1
ATOM 1331 O O . VAL A 1 183 ? -13.527 -8.619 24.534 1.00 94.31 183 VAL A O 1
ATOM 1334 N N . ALA A 1 184 ? -12.572 -6.598 24.736 1.00 95.88 184 ALA A N 1
ATOM 1335 C CA . ALA A 1 184 ? -13.785 -6.006 25.267 1.00 95.88 184 ALA A CA 1
ATOM 1336 C C . ALA A 1 184 ? -14.901 -6.001 24.213 1.00 95.88 184 ALA A C 1
ATOM 1338 O O . ALA A 1 184 ? -14.644 -5.765 23.033 1.00 95.88 184 ALA A O 1
ATOM 1339 N N . GLY A 1 185 ? -16.146 -6.219 24.636 1.00 94.81 185 GLY A N 1
ATOM 1340 C CA . GLY A 1 185 ? -17.291 -6.092 23.732 1.00 94.81 185 GLY A CA 1
ATOM 1341 C C . GLY A 1 185 ? -17.462 -4.639 23.286 1.00 94.81 185 GLY A C 1
ATOM 1342 O O . GLY A 1 185 ? -17.372 -4.318 22.104 1.00 94.81 185 GLY A O 1
ATOM 1343 N N . ILE A 1 186 ? -17.633 -3.739 24.255 1.00 95.06 186 ILE A N 1
ATOM 1344 C CA . ILE A 1 186 ? -17.713 -2.292 24.030 1.00 95.06 186 ILE A CA 1
ATOM 1345 C C . ILE A 1 186 ? -16.616 -1.592 24.831 1.00 95.06 186 ILE A C 1
ATOM 1347 O O . ILE A 1 186 ? -16.592 -1.686 26.056 1.00 95.06 186 ILE A O 1
ATOM 1351 N N . ALA A 1 187 ? -15.754 -0.841 24.156 1.00 95.44 187 ALA A N 1
ATOM 1352 C CA . ALA A 1 187 ? -14.825 0.103 24.756 1.00 95.44 187 ALA A CA 1
ATOM 1353 C C . ALA A 1 187 ? -15.362 1.534 24.602 1.00 95.44 187 ALA A C 1
ATOM 1355 O O . ALA A 1 187 ? -15.582 2.005 23.486 1.00 95.44 187 ALA A O 1
ATOM 1356 N N . ILE A 1 188 ? -15.588 2.226 25.718 1.00 95.25 188 ILE A N 1
ATOM 1357 C CA . ILE A 1 188 ? -16.172 3.576 25.735 1.00 95.25 188 ILE A CA 1
ATOM 1358 C C . ILE A 1 188 ? -15.493 4.467 26.774 1.00 95.25 188 ILE A C 1
ATOM 1360 O O . ILE A 1 188 ? -15.009 3.979 27.789 1.00 95.25 188 ILE A O 1
ATOM 1364 N N . SER A 1 189 ? -15.451 5.778 26.555 1.00 94.12 189 SER A N 1
ATOM 1365 C CA . SER A 1 189 ? -14.890 6.730 27.529 1.00 94.12 189 SER A CA 1
ATOM 1366 C C . SER A 1 189 ? -15.756 6.894 28.782 1.00 94.12 189 SER A C 1
ATOM 1368 O O . SER A 1 189 ? -15.226 7.017 29.887 1.00 94.12 189 SER A O 1
ATOM 1370 N N . ASP A 1 190 ? -17.077 6.838 28.616 1.00 94.12 190 ASP A N 1
ATOM 1371 C CA . ASP A 1 190 ? -18.081 6.913 29.675 1.00 94.12 190 ASP A CA 1
ATOM 1372 C C . ASP A 1 190 ? -19.123 5.799 29.502 1.00 94.12 190 ASP A C 1
ATOM 1374 O O . ASP A 1 190 ? -19.966 5.840 28.606 1.00 94.12 190 ASP A O 1
ATOM 1378 N N . SER A 1 191 ? -19.076 4.786 30.372 1.00 92.25 191 SER A N 1
ATOM 1379 C CA . SER A 1 191 ? -19.991 3.641 30.299 1.00 92.25 191 SER A CA 1
ATOM 1380 C C . SER A 1 191 ? -21.448 3.995 30.600 1.00 92.25 191 SER A C 1
ATOM 1382 O O . SER A 1 191 ? -22.347 3.272 30.167 1.00 92.25 191 SER A O 1
ATOM 1384 N N . THR A 1 192 ? -21.706 5.124 31.270 1.00 92.00 192 THR A N 1
ATOM 1385 C CA . THR A 1 192 ? -23.072 5.587 31.566 1.00 92.00 192 THR A CA 1
ATOM 1386 C C . THR A 1 192 ? -23.802 6.095 30.321 1.00 92.00 192 THR A C 1
ATOM 1388 O O . THR A 1 192 ? -25.031 6.148 30.295 1.00 92.00 192 THR A O 1
ATOM 1391 N N . ALA A 1 193 ? -23.062 6.395 29.249 1.00 91.69 193 ALA A N 1
ATOM 1392 C CA . ALA A 1 193 ? -23.608 6.839 27.973 1.00 91.69 193 ALA A CA 1
ATOM 1393 C C . ALA A 1 193 ? -24.177 5.689 27.112 1.00 91.69 193 ALA A C 1
ATOM 1395 O O . ALA A 1 193 ? -24.731 5.944 26.033 1.00 91.69 193 ALA A O 1
ATOM 1396 N N . ILE A 1 194 ? -24.051 4.433 27.568 1.00 92.12 194 ILE A N 1
ATOM 1397 C CA . ILE A 1 194 ? -24.607 3.255 26.895 1.00 92.12 194 ILE A CA 1
ATOM 1398 C C . ILE A 1 194 ? -26.091 3.119 27.232 1.00 92.12 194 ILE A C 1
ATOM 1400 O O . ILE A 1 194 ? -26.490 2.973 28.386 1.00 92.12 194 ILE A O 1
ATOM 1404 N N . GLN A 1 195 ? -26.917 3.084 26.194 1.00 91.62 195 GLN A N 1
ATOM 1405 C CA . GLN A 1 195 ? -28.343 2.811 26.290 1.00 91.62 195 GLN A CA 1
ATOM 1406 C C . GLN A 1 195 ? -28.636 1.459 25.649 1.00 91.62 195 GLN A C 1
ATOM 1408 O O . GLN A 1 195 ? -28.240 1.201 24.513 1.00 91.62 195 GLN A O 1
ATOM 1413 N N . THR A 1 196 ? -29.355 0.598 26.365 1.00 90.88 196 THR A N 1
ATOM 1414 C CA . THR A 1 196 ? -29.753 -0.716 25.853 1.00 90.88 196 THR A CA 1
ATOM 1415 C C . THR A 1 196 ? -31.248 -0.760 25.558 1.00 90.88 196 THR A C 1
ATOM 1417 O O . THR A 1 196 ? -32.055 -0.218 26.310 1.00 90.88 196 THR A O 1
ATOM 1420 N N . SER A 1 197 ? -31.635 -1.405 24.456 1.00 88.81 197 SER A N 1
ATOM 1421 C CA . SER A 1 197 ? -33.044 -1.650 24.116 1.00 88.81 197 SER A CA 1
ATOM 1422 C C . SER A 1 197 ? -33.233 -3.100 23.679 1.00 88.81 197 SER A C 1
ATOM 1424 O O . SER A 1 197 ? -32.643 -3.537 22.699 1.00 88.81 197 SER A O 1
ATOM 1426 N N . GLY A 1 198 ? -33.987 -3.898 24.437 1.00 84.88 198 GLY A N 1
ATOM 1427 C CA . GLY A 1 198 ? -34.107 -5.342 24.170 1.00 84.88 198 GLY A CA 1
ATOM 1428 C C . GLY A 1 198 ? -32.824 -6.153 24.432 1.00 84.88 198 GLY A C 1
ATOM 1429 O O . GLY A 1 198 ? -32.787 -7.342 24.145 1.00 84.88 198 GLY A O 1
ATOM 1430 N N . CYS A 1 199 ? -31.791 -5.533 25.014 1.00 87.69 199 CYS A N 1
ATOM 1431 C CA . CYS A 1 199 ? -30.506 -6.148 25.354 1.00 87.69 199 CYS A CA 1
ATOM 1432 C C . CYS A 1 199 ? -30.256 -6.096 26.873 1.00 87.69 199 CYS A C 1
ATOM 1434 O O . CYS A 1 199 ? -29.330 -5.452 27.370 1.00 87.69 199 CYS A O 1
ATOM 1436 N N . GLY A 1 200 ? -31.142 -6.745 27.634 1.00 84.00 200 GLY A N 1
ATOM 1437 C CA . GLY A 1 200 ? -31.050 -6.796 29.094 1.00 84.00 200 GLY A CA 1
ATOM 1438 C C . GLY A 1 200 ? -29.753 -7.463 29.562 1.00 84.00 200 GLY A C 1
ATOM 1439 O O . GLY A 1 200 ? -29.345 -8.489 29.019 1.00 84.00 200 GLY A O 1
ATOM 1440 N N . GLY A 1 201 ? -29.079 -6.868 30.551 1.00 84.19 201 GLY A N 1
ATOM 1441 C CA . GLY A 1 201 ? -27.826 -7.408 31.099 1.00 84.19 201 GLY A CA 1
ATOM 1442 C C . GLY A 1 201 ? -26.691 -7.542 30.073 1.00 84.19 201 GLY A C 1
ATOM 1443 O O . GLY A 1 201 ? -25.792 -8.368 30.257 1.00 84.19 201 GLY A O 1
ATOM 1444 N N . LEU A 1 202 ? -26.744 -6.768 28.977 1.00 89.44 202 LEU A N 1
ATOM 1445 C CA . LEU A 1 202 ? -25.785 -6.834 27.871 1.00 89.44 202 LEU A CA 1
ATOM 1446 C C . LEU A 1 202 ? -25.728 -8.240 27.250 1.00 89.44 202 LEU A C 1
ATOM 1448 O O . LEU A 1 202 ? -24.654 -8.756 26.944 1.00 89.44 202 LEU A O 1
ATOM 1452 N N . SER A 1 203 ? -26.874 -8.914 27.129 1.00 91.38 203 SER A N 1
ATOM 1453 C CA . SER A 1 203 ? -26.972 -10.244 26.509 1.00 91.38 203 SER A CA 1
ATOM 1454 C C . SER A 1 203 ? -26.543 -10.252 25.037 1.00 91.38 203 SER A C 1
ATOM 1456 O O . SER A 1 203 ? -26.017 -11.249 24.559 1.00 91.38 203 SER A O 1
ATOM 1458 N N . CYS A 1 204 ? -26.713 -9.125 24.347 1.00 91.62 204 CYS A N 1
ATOM 1459 C CA . CYS A 1 204 ? -26.295 -8.902 22.966 1.00 91.62 204 CYS A CA 1
ATOM 1460 C C . CYS A 1 204 ? -24.815 -8.505 22.809 1.00 91.62 204 CYS A C 1
ATOM 1462 O O . CYS A 1 204 ? -24.397 -8.157 21.708 1.00 91.62 204 CYS A O 1
ATOM 1464 N N . VAL A 1 205 ? -24.039 -8.502 23.899 1.00 93.88 205 VAL A N 1
ATOM 1465 C CA . VAL A 1 205 ? -22.617 -8.145 23.895 1.00 93.88 205 VAL A CA 1
ATOM 1466 C C . VAL A 1 205 ? -21.810 -9.320 24.437 1.00 93.88 205 VAL A C 1
ATOM 1468 O O . VAL A 1 205 ? -21.902 -9.663 25.622 1.00 93.88 205 VAL A O 1
ATOM 1471 N N . ALA A 1 206 ? -21.009 -9.918 23.564 1.00 93.69 206 ALA A N 1
ATOM 1472 C CA . ALA A 1 206 ? -19.959 -10.861 23.905 1.00 93.69 206 ALA A CA 1
ATOM 1473 C C . ALA A 1 206 ? -18.597 -10.161 23.896 1.00 93.69 206 ALA A C 1
ATOM 1475 O O . ALA A 1 206 ? -18.362 -9.211 23.153 1.00 93.69 206 ALA A O 1
ATOM 1476 N N . GLY A 1 207 ? -17.709 -10.610 24.774 1.00 93.19 207 GLY A N 1
ATOM 1477 C CA . GLY A 1 207 ? -16.410 -9.996 25.019 1.00 93.19 207 GLY A CA 1
ATOM 1478 C C . GLY A 1 207 ? -16.045 -10.069 26.497 1.00 93.19 207 GLY A C 1
ATOM 1479 O O . GLY A 1 207 ? -16.912 -10.216 27.366 1.00 93.19 207 GLY A O 1
ATOM 1480 N N . SER A 1 208 ? -14.751 -9.981 26.784 1.00 93.44 208 SER A N 1
ATOM 1481 C CA . SER A 1 208 ? -14.212 -10.071 28.139 1.00 93.44 208 SER A CA 1
ATOM 1482 C C . SER A 1 208 ? -13.248 -8.907 28.393 1.00 93.44 208 SER A C 1
ATOM 1484 O O . SER A 1 208 ? -12.087 -8.998 28.004 1.00 93.44 208 SER A O 1
ATOM 1486 N N . PRO A 1 209 ? -13.686 -7.822 29.061 1.00 94.88 209 PRO A N 1
ATOM 1487 C CA . PRO A 1 209 ? -15.006 -7.609 29.670 1.00 94.88 209 PRO A CA 1
ATOM 1488 C C . PRO A 1 209 ? -16.099 -7.222 28.652 1.00 94.88 209 PRO A C 1
ATOM 1490 O O . PRO A 1 209 ? -15.812 -6.779 27.546 1.00 94.88 209 PRO A O 1
ATOM 1493 N N . LYS A 1 210 ? -17.383 -7.310 29.026 1.00 94.00 210 LYS A N 1
ATOM 1494 C CA . LYS A 1 210 ? -18.479 -6.850 28.144 1.00 94.00 210 LYS A CA 1
ATOM 1495 C C . LYS A 1 210 ? -18.419 -5.348 27.859 1.00 94.00 210 LYS A C 1
ATOM 1497 O O . LYS A 1 210 ? -18.645 -4.927 26.730 1.00 94.00 210 LYS A O 1
ATOM 1502 N N . ILE A 1 211 ? -18.116 -4.555 28.885 1.00 94.44 211 ILE A N 1
ATOM 1503 C CA . ILE A 1 211 ? -17.865 -3.118 28.777 1.00 94.44 211 ILE A CA 1
ATOM 1504 C C . ILE A 1 211 ? -16.499 -2.837 29.387 1.00 94.44 211 ILE A C 1
ATOM 1506 O O . ILE A 1 211 ? -16.220 -3.249 30.513 1.00 94.44 211 ILE A O 1
ATOM 1510 N N . GLN A 1 212 ? -15.679 -2.095 28.658 1.00 95.62 212 GLN A N 1
ATOM 1511 C CA . GLN A 1 212 ? -14.437 -1.522 29.137 1.00 95.62 212 GLN A CA 1
ATOM 1512 C C . GLN A 1 212 ? -14.551 -0.001 29.091 1.00 95.62 212 GLN A C 1
ATOM 1514 O O . GLN A 1 212 ? -14.595 0.598 28.018 1.00 95.62 212 GLN A O 1
ATOM 1519 N N . GLN A 1 213 ? -14.581 0.635 30.262 1.00 95.06 213 GLN A N 1
ATOM 1520 C CA . GLN A 1 213 ? -14.478 2.085 30.320 1.00 95.06 213 GLN A CA 1
ATOM 1521 C C . GLN A 1 213 ? -13.007 2.496 30.210 1.00 95.06 213 GLN A C 1
ATOM 1523 O O . GLN A 1 213 ? -12.201 2.151 31.073 1.00 95.06 213 GLN A O 1
ATOM 1528 N N . ASN A 1 214 ? -12.648 3.206 29.143 1.00 93.44 214 ASN A N 1
ATOM 1529 C CA . ASN A 1 214 ? -11.285 3.656 28.890 1.00 93.44 214 ASN A CA 1
ATOM 1530 C C . ASN A 1 214 ? -11.297 5.056 28.249 1.00 93.44 214 ASN A C 1
ATOM 1532 O O . ASN A 1 214 ? -11.819 5.199 27.143 1.00 93.44 214 ASN A O 1
ATOM 1536 N N . PRO A 1 215 ? -10.693 6.085 28.878 1.00 90.88 215 PRO A N 1
ATOM 1537 C CA . PRO A 1 215 ? -10.600 7.427 28.299 1.00 90.88 215 PRO A CA 1
ATOM 1538 C C . PRO A 1 215 ? -9.954 7.463 26.907 1.00 90.88 215 PRO A C 1
ATOM 1540 O O . PRO A 1 215 ? -10.306 8.316 26.097 1.00 90.88 215 PRO A O 1
ATOM 1543 N N . LEU A 1 216 ? -9.069 6.509 26.594 1.00 90.88 216 LEU A N 1
ATOM 1544 C CA . LEU A 1 216 ? -8.446 6.381 25.273 1.00 90.88 216 LEU A CA 1
ATOM 1545 C C . LEU A 1 216 ? -9.438 6.002 24.161 1.00 90.88 216 LEU A C 1
ATOM 1547 O O . LEU A 1 216 ? -9.096 6.106 22.991 1.00 90.88 216 LEU A O 1
ATOM 1551 N N . ALA A 1 217 ? -10.671 5.597 24.482 1.00 90.00 217 ALA A N 1
ATOM 1552 C CA . ALA A 1 217 ? -11.737 5.436 23.487 1.00 90.00 217 ALA A CA 1
ATOM 1553 C C . ALA A 1 217 ? -12.240 6.786 22.930 1.00 90.00 217 ALA A C 1
ATOM 1555 O O . ALA A 1 217 ? -12.888 6.821 21.890 1.00 90.00 217 ALA A O 1
ATOM 1556 N N . ALA A 1 218 ? -11.928 7.898 23.607 1.00 87.44 218 ALA A N 1
ATOM 1557 C CA . ALA A 1 218 ? -12.238 9.265 23.182 1.00 87.44 218 ALA A CA 1
ATOM 1558 C C . ALA A 1 218 ? -11.020 10.030 22.637 1.00 87.44 218 ALA A C 1
ATOM 1560 O O . ALA A 1 218 ? -11.100 11.242 22.433 1.00 87.44 218 ALA A O 1
ATOM 1561 N N . ASP A 1 219 ? -9.886 9.356 22.449 1.00 86.94 219 ASP A N 1
ATOM 1562 C CA . ASP A 1 219 ? -8.643 9.992 22.029 1.00 86.94 219 ASP A CA 1
ATOM 1563 C C . ASP A 1 219 ? -8.705 10.451 20.566 1.00 86.94 219 ASP A C 1
ATOM 1565 O O . ASP A 1 219 ? -8.660 9.662 19.624 1.00 86.94 219 ASP A O 1
ATOM 1569 N N . THR A 1 220 ? -8.766 11.761 20.353 1.00 81.50 220 THR A N 1
ATOM 1570 C CA . THR A 1 220 ? -8.863 12.323 19.005 1.00 81.50 220 THR A CA 1
ATOM 1571 C C . THR A 1 220 ? -7.584 12.162 18.186 1.00 81.50 220 THR A C 1
ATOM 1573 O O . THR A 1 220 ? -7.642 12.259 16.960 1.00 81.50 220 THR A O 1
ATOM 1576 N N . THR A 1 221 ? -6.447 11.873 18.825 1.00 81.12 221 THR A N 1
ATOM 1577 C CA . THR A 1 221 ? -5.157 11.715 18.140 1.00 81.12 221 THR A CA 1
ATOM 1578 C C . THR A 1 221 ? -4.988 10.363 17.462 1.00 81.12 221 THR A C 1
ATOM 1580 O O . THR A 1 221 ? -4.172 10.265 16.559 1.00 81.12 221 THR A O 1
ATOM 1583 N N . THR A 1 222 ? -5.753 9.339 17.850 1.00 77.06 222 THR A N 1
ATOM 1584 C CA . THR A 1 222 ? -5.666 7.990 17.260 1.00 77.06 222 THR A CA 1
ATOM 1585 C C . THR A 1 222 ? -6.820 7.664 16.314 1.00 77.06 222 THR A C 1
ATOM 1587 O O . THR A 1 222 ? -6.678 6.794 15.455 1.00 77.06 222 THR A O 1
ATOM 1590 N N . TYR A 1 223 ? -7.963 8.349 16.442 1.00 81.56 223 TYR A N 1
ATOM 1591 C CA . TYR A 1 223 ? -9.135 8.102 15.586 1.00 81.56 223 TYR A CA 1
ATOM 1592 C C . TYR A 1 223 ? -9.356 9.149 14.491 1.00 81.56 223 TYR A C 1
ATOM 1594 O O . TYR A 1 223 ? -10.125 8.876 13.572 1.00 81.56 223 TYR A O 1
ATOM 1602 N N . PHE A 1 224 ? -8.704 10.316 14.558 1.00 84.38 224 PHE A N 1
ATOM 1603 C CA . PHE A 1 224 ? -8.809 11.362 13.526 1.00 84.38 224 PHE A CA 1
ATOM 1604 C C . PHE A 1 224 ? -7.466 11.761 12.904 1.00 84.38 224 PHE A C 1
ATOM 1606 O O . PHE A 1 224 ? -7.460 12.376 11.832 1.00 84.38 224 PHE A O 1
ATOM 1613 N N . ASP A 1 225 ? -6.357 11.372 13.532 1.00 84.94 225 ASP A N 1
ATOM 1614 C CA . ASP A 1 225 ? -5.007 11.414 12.980 1.00 84.94 225 ASP A CA 1
ATOM 1615 C C . ASP A 1 225 ? -4.469 9.978 12.945 1.00 84.94 225 ASP A C 1
ATOM 1617 O O . ASP A 1 225 ? -4.460 9.265 13.943 1.00 84.94 225 ASP A O 1
ATOM 1621 N N . TYR A 1 226 ? -4.083 9.524 11.761 1.00 82.75 226 TYR A N 1
ATOM 1622 C CA . TYR A 1 226 ? -3.590 8.169 11.529 1.00 82.75 226 TYR A CA 1
ATOM 1623 C C . TYR A 1 226 ? -2.074 8.138 11.314 1.00 82.75 226 TYR A C 1
ATOM 1625 O O . TYR A 1 226 ? -1.521 7.116 10.892 1.00 82.75 226 TYR A O 1
ATOM 1633 N N . GLY A 1 227 ? -1.402 9.254 11.608 1.00 77.44 227 GLY A N 1
ATOM 1634 C CA . GLY A 1 227 ? 0.030 9.447 11.461 1.00 77.44 227 GLY A CA 1
ATOM 1635 C C . GLY A 1 227 ? 0.443 9.917 10.066 1.00 77.44 227 GLY A C 1
ATOM 1636 O O . GLY A 1 227 ? -0.257 9.746 9.067 1.00 77.44 227 GLY A O 1
ATOM 1637 N N . ASN A 1 228 ? 1.643 10.508 9.994 1.00 75.62 228 ASN A N 1
ATOM 1638 C CA . ASN A 1 228 ? 2.292 10.958 8.754 1.00 75.62 228 ASN A CA 1
ATOM 1639 C C . ASN A 1 228 ? 1.421 11.889 7.882 1.00 75.62 228 ASN A C 1
ATOM 1641 O O . ASN A 1 228 ? 1.516 11.863 6.655 1.00 75.62 228 ASN A O 1
ATOM 1645 N N . GLY A 1 229 ? 0.573 12.709 8.512 1.00 76.62 229 GLY A N 1
ATOM 1646 C CA . GLY A 1 229 ? -0.315 13.654 7.829 1.00 76.62 229 GLY A CA 1
ATOM 1647 C C . GLY A 1 229 ? -1.583 13.032 7.233 1.00 76.62 229 GLY A C 1
ATOM 1648 O O . GLY A 1 229 ? -2.335 13.741 6.562 1.00 76.62 229 GLY A O 1
ATOM 1649 N N . ILE A 1 230 ? -1.841 11.739 7.470 1.00 83.12 230 ILE A N 1
ATOM 1650 C CA . ILE A 1 230 ? -3.103 11.091 7.104 1.00 83.12 230 ILE A CA 1
ATOM 1651 C C . ILE A 1 230 ? -4.116 11.379 8.210 1.00 83.12 230 ILE A C 1
ATOM 1653 O O . ILE A 1 230 ? -3.956 10.940 9.341 1.00 83.12 230 ILE A O 1
ATOM 1657 N N . THR A 1 231 ? -5.181 12.094 7.874 1.00 88.25 231 THR A N 1
ATOM 1658 C CA . THR A 1 231 ? -6.286 12.415 8.784 1.00 88.25 231 THR A CA 1
ATOM 1659 C C . THR A 1 231 ? -7.589 11.798 8.289 1.00 88.25 231 THR A C 1
ATOM 1661 O O . THR A 1 231 ? -7.688 11.338 7.146 1.00 88.25 231 THR A O 1
ATOM 1664 N N . TRP A 1 232 ? -8.634 11.844 9.114 1.00 84.62 232 TRP A N 1
ATOM 1665 C CA . TRP A 1 232 ? -9.990 11.493 8.679 1.00 84.62 232 TRP A CA 1
ATOM 1666 C C . TRP A 1 232 ? -10.380 12.193 7.369 1.00 84.62 232 TRP A C 1
ATOM 1668 O O . TRP A 1 232 ? -10.832 11.549 6.427 1.00 84.62 232 TRP A O 1
ATOM 1678 N N . ASN A 1 233 ? -10.100 13.493 7.252 1.00 87.56 233 ASN A N 1
ATOM 1679 C CA . ASN A 1 233 ? -10.436 14.266 6.056 1.00 87.56 233 ASN A CA 1
ATOM 1680 C C . ASN A 1 233 ? -9.672 13.795 4.812 1.00 87.56 233 ASN A C 1
ATOM 1682 O O . ASN A 1 233 ? -10.237 13.790 3.718 1.00 87.56 233 ASN A O 1
ATOM 1686 N N . THR A 1 234 ? -8.411 13.367 4.958 1.00 87.25 234 THR A N 1
ATOM 1687 C CA . THR A 1 234 ? -7.660 12.817 3.818 1.00 87.25 234 THR A CA 1
ATOM 1688 C C . THR A 1 234 ? -8.228 11.475 3.371 1.00 87.25 234 THR A C 1
ATOM 1690 O O . THR A 1 234 ? -8.329 11.244 2.170 1.00 87.25 234 THR A O 1
ATOM 1693 N N . LEU A 1 235 ? -8.644 10.615 4.312 1.00 84.38 235 LEU A N 1
ATOM 1694 C CA . LEU A 1 235 ? -9.260 9.327 3.977 1.00 84.38 235 LEU A CA 1
ATOM 1695 C C . LEU A 1 235 ? -10.631 9.511 3.323 1.00 84.38 235 LEU A C 1
ATOM 1697 O O . LEU A 1 235 ? -10.915 8.869 2.316 1.00 84.38 235 LEU A O 1
ATOM 1701 N N . VAL A 1 236 ? -11.453 10.429 3.840 1.00 86.06 236 VAL A N 1
ATOM 1702 C CA . VAL A 1 236 ? -12.760 10.761 3.253 1.00 86.06 236 VAL A CA 1
ATOM 1703 C C . VAL A 1 236 ? -12.603 11.294 1.829 1.00 86.06 236 VAL A C 1
ATOM 1705 O O . VAL A 1 236 ? -13.336 10.873 0.940 1.00 86.06 236 VAL A O 1
ATOM 1708 N N . ALA A 1 237 ? -11.619 12.163 1.579 1.00 86.94 237 ALA A N 1
ATOM 1709 C CA . ALA A 1 237 ? -11.338 12.664 0.233 1.00 86.94 237 ALA A CA 1
ATOM 1710 C C . ALA A 1 237 ? -10.852 11.568 -0.740 1.00 86.94 237 ALA A C 1
ATOM 1712 O O . ALA A 1 237 ? -11.000 11.718 -1.950 1.00 86.94 237 ALA A O 1
ATOM 1713 N N . GLN A 1 238 ? -10.278 10.477 -0.223 1.00 83.69 238 GLN A N 1
ATOM 1714 C CA . GLN A 1 238 ? -9.816 9.317 -0.997 1.00 83.69 238 GLN A CA 1
ATOM 1715 C C . GLN A 1 238 ? -10.857 8.188 -1.087 1.00 83.69 238 GLN A C 1
ATOM 1717 O O . GLN A 1 238 ? -10.598 7.165 -1.726 1.00 83.69 238 GLN A O 1
ATOM 1722 N N . ALA A 1 239 ? -12.018 8.333 -0.445 1.00 82.06 239 ALA A N 1
ATOM 1723 C CA . ALA A 1 239 ? -13.021 7.283 -0.395 1.00 82.06 239 ALA A CA 1
ATOM 1724 C C . ALA A 1 239 ? -13.681 7.089 -1.769 1.00 82.06 239 ALA A C 1
ATOM 1726 O O . ALA A 1 239 ? -14.360 7.972 -2.288 1.00 82.06 239 ALA A O 1
ATOM 1727 N N . ASN A 1 240 ? -13.531 5.893 -2.340 1.00 77.88 240 ASN A N 1
ATOM 1728 C CA . ASN A 1 240 ? -14.178 5.521 -3.605 1.00 77.88 240 ASN A CA 1
ATOM 1729 C C . ASN A 1 240 ? -15.632 5.046 -3.423 1.00 77.88 240 ASN A C 1
ATOM 1731 O O . ASN A 1 240 ? -16.360 4.881 -4.401 1.00 77.88 240 ASN A O 1
ATOM 1735 N N . LYS A 1 241 ? -16.044 4.779 -2.179 1.00 74.62 241 LYS A N 1
ATOM 1736 C CA . LYS A 1 241 ? -17.378 4.304 -1.801 1.00 74.62 241 LYS A CA 1
ATOM 1737 C C . LYS A 1 241 ? -17.837 5.086 -0.575 1.00 74.62 241 LYS A C 1
ATOM 1739 O O . LYS A 1 241 ? -17.087 5.218 0.390 1.00 74.62 241 LYS A O 1
ATOM 1744 N N . T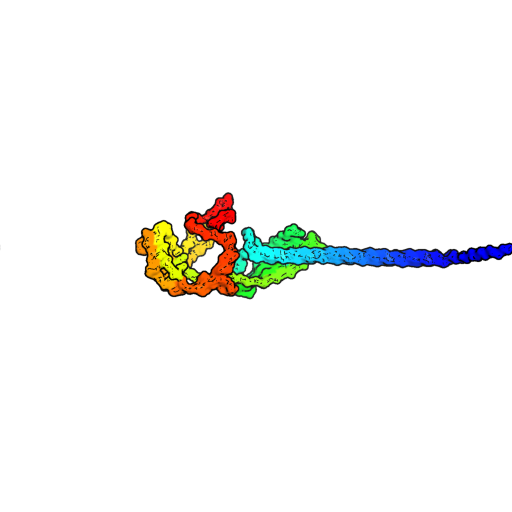HR A 1 242 ? -19.063 5.590 -0.615 1.00 78.44 242 THR A N 1
ATOM 1745 C CA . THR A 1 242 ? -19.708 6.261 0.513 1.00 78.44 242 THR A CA 1
ATOM 1746 C C . THR A 1 242 ? -21.020 5.553 0.810 1.00 78.44 242 THR A C 1
ATOM 1748 O O . THR A 1 242 ? -21.868 5.390 -0.064 1.00 78.44 242 THR A O 1
ATOM 1751 N N . ALA A 1 243 ? -21.185 5.106 2.051 1.00 74.25 243 ALA A N 1
ATOM 1752 C CA . ALA A 1 243 ? -22.447 4.563 2.528 1.00 74.25 243 ALA A CA 1
ATOM 1753 C C . ALA A 1 243 ? -23.195 5.652 3.306 1.00 74.25 243 ALA A C 1
ATOM 1755 O O . ALA A 1 243 ? -22.596 6.391 4.088 1.00 74.25 243 ALA A O 1
ATOM 1756 N N . SER A 1 244 ? -24.502 5.773 3.082 1.00 78.44 244 SER A N 1
ATOM 1757 C CA . SER A 1 244 ? -25.365 6.712 3.799 1.00 78.44 244 SER A CA 1
ATOM 1758 C C . SER A 1 244 ? -26.725 6.081 4.097 1.00 78.44 244 SER A C 1
ATOM 1760 O O . SER A 1 244 ? -27.141 5.124 3.444 1.00 78.44 244 SER A O 1
ATOM 1762 N N . GLY A 1 245 ? -27.418 6.608 5.109 1.00 80.56 245 GLY A N 1
ATOM 1763 C CA . GLY A 1 245 ? -28.715 6.089 5.543 1.00 80.56 245 GLY A CA 1
ATOM 1764 C C . GLY A 1 245 ? -28.623 4.793 6.355 1.00 80.56 245 GLY A C 1
ATOM 1765 O O . GLY A 1 245 ? -27.606 4.498 6.979 1.00 80.56 245 GLY A O 1
ATOM 1766 N N . THR A 1 246 ? -29.727 4.041 6.395 1.00 77.00 246 THR A N 1
ATOM 1767 C CA . THR A 1 246 ? -29.780 2.738 7.078 1.00 77.00 246 THR A CA 1
ATOM 1768 C C . THR A 1 246 ? -29.194 1.664 6.170 1.00 77.00 246 THR A C 1
ATOM 1770 O O . THR A 1 246 ? -29.737 1.399 5.099 1.00 77.00 246 THR A O 1
ATOM 1773 N N . ILE A 1 247 ? -28.102 1.039 6.609 1.00 74.75 247 ILE A N 1
ATOM 1774 C CA . ILE A 1 247 ? -27.475 -0.079 5.903 1.00 74.75 247 ILE A CA 1
ATOM 1775 C C . ILE A 1 247 ? -28.114 -1.371 6.410 1.00 74.75 247 ILE A C 1
ATOM 1777 O O . ILE A 1 247 ? -28.003 -1.700 7.590 1.00 74.75 247 ILE A O 1
ATOM 1781 N N . ASN A 1 248 ? -28.793 -2.093 5.522 1.00 72.00 248 ASN A N 1
ATOM 1782 C CA . ASN A 1 248 ? -29.427 -3.372 5.830 1.00 72.00 248 ASN A CA 1
ATOM 1783 C C . ASN A 1 248 ? -28.705 -4.492 5.080 1.00 72.00 248 ASN A C 1
ATOM 1785 O O . ASN A 1 248 ? -28.386 -4.328 3.909 1.00 72.00 248 ASN A O 1
ATOM 1789 N N . GLY A 1 249 ? -28.497 -5.638 5.735 1.00 66.88 249 GLY A N 1
ATOM 1790 C CA . GLY A 1 249 ? -27.954 -6.830 5.078 1.00 66.88 249 GLY A CA 1
ATOM 1791 C C . GLY A 1 249 ? -26.490 -6.697 4.652 1.00 66.88 249 GLY A C 1
ATOM 1792 O O . GLY A 1 249 ? -26.168 -6.970 3.502 1.00 66.88 249 GLY A O 1
ATOM 1793 N N . THR A 1 250 ? -25.602 -6.300 5.571 1.00 70.62 250 THR A N 1
ATOM 1794 C CA . THR A 1 250 ? -24.147 -6.253 5.345 1.00 70.62 250 THR A CA 1
ATOM 1795 C C . THR A 1 250 ? -23.586 -7.661 5.124 1.00 70.62 250 THR A C 1
ATOM 1797 O O . THR A 1 250 ? -23.187 -8.349 6.065 1.00 70.62 250 THR A O 1
ATOM 1800 N N . GLY A 1 251 ? -23.581 -8.104 3.876 1.00 73.50 251 GLY A N 1
ATOM 1801 C CA . GLY A 1 251 ? -22.954 -9.336 3.423 1.00 73.50 251 GLY A CA 1
ATOM 1802 C C . GLY A 1 251 ? -22.381 -9.127 2.023 1.00 73.50 251 GLY A C 1
ATOM 1803 O O . GLY A 1 251 ? -22.819 -8.214 1.322 1.00 73.50 251 GLY A O 1
ATOM 1804 N N . PRO A 1 252 ? -21.401 -9.944 1.605 1.00 74.19 252 PRO A N 1
ATOM 1805 C CA . PRO A 1 252 ? -20.814 -9.803 0.285 1.00 74.19 252 PRO A CA 1
ATOM 1806 C C . PRO A 1 252 ? -21.876 -10.038 -0.795 1.00 74.19 252 PRO A C 1
ATOM 1808 O O . PRO A 1 252 ? -22.486 -11.106 -0.873 1.00 74.19 252 PRO A O 1
ATOM 1811 N N . SER A 1 253 ? -22.075 -9.042 -1.648 1.00 81.50 253 SER A N 1
ATOM 1812 C CA . SER A 1 253 ? -22.889 -9.140 -2.855 1.00 81.50 253 SER A CA 1
ATOM 1813 C C . SER A 1 253 ? -22.078 -9.870 -3.924 1.00 81.50 253 SER A C 1
ATOM 1815 O O . SER A 1 253 ? -20.921 -9.536 -4.196 1.00 81.50 253 SER A O 1
ATOM 1817 N N . LEU A 1 254 ? -22.651 -10.918 -4.515 1.00 86.50 254 LEU A N 1
ATOM 1818 C CA . LEU A 1 254 ? -21.962 -11.760 -5.492 1.00 86.50 254 LEU A CA 1
ATOM 1819 C C . LEU A 1 254 ? -22.726 -11.776 -6.815 1.00 86.50 254 LEU A C 1
ATOM 1821 O O . LEU A 1 254 ? -23.931 -12.017 -6.841 1.00 86.50 254 LEU A O 1
ATOM 1825 N N . VAL A 1 255 ? -22.012 -11.603 -7.927 1.00 86.69 255 VAL A N 1
ATOM 1826 C CA . VAL A 1 255 ? -22.529 -11.847 -9.282 1.00 86.69 255 VAL A CA 1
ATOM 1827 C C . VAL A 1 255 ? -21.739 -13.012 -9.865 1.00 86.69 255 VAL A C 1
ATOM 1829 O O . VAL A 1 255 ? -20.522 -12.934 -10.018 1.00 86.69 255 VAL A O 1
ATOM 1832 N N . GLY A 1 256 ? -22.413 -14.134 -10.133 1.00 82.81 256 GLY A N 1
ATOM 1833 C CA . GLY A 1 256 ? -21.759 -15.343 -10.652 1.00 82.81 256 GLY A CA 1
ATOM 1834 C C . GLY A 1 256 ? -20.716 -15.956 -9.705 1.00 82.81 256 GLY A C 1
ATOM 1835 O O . GLY A 1 256 ? -19.766 -16.575 -10.170 1.00 82.81 256 GLY A O 1
ATOM 1836 N N . GLY A 1 257 ? -20.860 -15.759 -8.388 1.00 81.25 257 GLY A N 1
ATOM 1837 C CA . GLY A 1 257 ? -19.918 -16.264 -7.378 1.00 81.25 257 GLY A CA 1
ATOM 1838 C C . GLY A 1 257 ? -18.663 -15.405 -7.174 1.00 81.25 257 GLY A C 1
ATOM 1839 O O . GLY A 1 257 ? -17.780 -15.797 -6.418 1.00 81.25 257 GLY A O 1
ATOM 1840 N N . VAL A 1 258 ? -18.582 -14.235 -7.814 1.00 78.94 258 VAL A N 1
ATOM 1841 C CA . VAL A 1 258 ? -17.486 -13.268 -7.651 1.00 78.94 258 VAL A CA 1
ATOM 1842 C C . VAL A 1 258 ? -18.018 -11.996 -6.996 1.00 78.94 258 VAL A C 1
ATOM 1844 O O . VAL A 1 258 ? -19.183 -11.648 -7.182 1.00 78.94 258 VAL A O 1
ATOM 1847 N N . CYS A 1 259 ? -17.166 -11.302 -6.236 1.00 79.00 259 CYS A N 1
ATOM 1848 C CA . CYS A 1 259 ? -17.491 -10.023 -5.606 1.00 79.00 259 CYS A CA 1
ATOM 1849 C C . CYS A 1 259 ? -18.082 -9.026 -6.619 1.00 79.00 259 CYS A C 1
ATOM 1851 O O . CYS A 1 259 ? -17.457 -8.698 -7.632 1.00 79.00 259 CYS A O 1
ATOM 1853 N N . ASN A 1 260 ? -19.299 -8.559 -6.343 1.00 82.38 260 ASN A N 1
ATOM 1854 C CA . ASN A 1 260 ? -20.014 -7.574 -7.139 1.00 82.38 260 ASN A CA 1
ATOM 1855 C C . ASN A 1 260 ? -19.450 -6.165 -6.902 1.00 82.38 260 ASN A C 1
ATOM 1857 O O . ASN A 1 260 ? -19.908 -5.440 -6.024 1.00 82.38 260 ASN A O 1
ATOM 1861 N N . THR A 1 261 ? -18.469 -5.754 -7.699 1.00 80.25 261 THR A N 1
ATOM 1862 C CA . THR A 1 261 ? -17.820 -4.435 -7.568 1.00 80.25 261 THR A CA 1
ATOM 1863 C C . THR A 1 261 ? -18.713 -3.254 -7.979 1.00 80.25 261 THR A C 1
ATOM 1865 O O . THR A 1 261 ? -18.425 -2.104 -7.625 1.00 80.25 261 THR A O 1
ATOM 1868 N N . GLY A 1 262 ? -19.796 -3.528 -8.716 1.00 77.25 262 GLY A N 1
ATOM 1869 C CA . GLY A 1 262 ? -20.799 -2.542 -9.124 1.00 77.25 262 GLY A CA 1
ATOM 1870 C C . GLY A 1 262 ? -21.800 -2.189 -8.023 1.00 77.25 262 GLY A C 1
ATOM 1871 O O . GLY A 1 262 ? -22.449 -1.150 -8.107 1.00 77.25 262 GLY A O 1
ATOM 1872 N N . ASP A 1 263 ? -21.899 -3.012 -6.980 1.00 77.25 263 ASP A N 1
ATOM 1873 C CA . ASP A 1 263 ? -22.717 -2.724 -5.807 1.00 77.25 263 ASP A CA 1
ATOM 1874 C C . ASP A 1 263 ? -22.055 -1.628 -4.959 1.00 77.25 263 ASP A C 1
ATOM 1876 O O . ASP A 1 263 ? -20.851 -1.647 -4.695 1.00 77.25 263 ASP A O 1
ATOM 1880 N N . ALA A 1 264 ? -22.825 -0.611 -4.581 1.00 71.88 264 ALA A N 1
ATOM 1881 C CA . ALA A 1 264 ? -22.333 0.495 -3.766 1.00 71.88 264 ALA A CA 1
ATOM 1882 C C . ALA A 1 264 ? -22.130 0.102 -2.291 1.00 71.88 264 ALA A C 1
ATOM 1884 O O . ALA A 1 264 ? -21.413 0.809 -1.586 1.00 71.88 264 ALA A O 1
ATOM 1885 N N . GLN A 1 265 ? -22.745 -0.998 -1.844 1.00 71.06 265 GLN A N 1
ATOM 1886 C CA . GLN A 1 265 ? -22.719 -1.481 -0.458 1.00 71.06 265 GLN A CA 1
ATOM 1887 C C . GLN A 1 265 ? -21.790 -2.689 -0.245 1.00 71.06 265 GLN A C 1
ATOM 1889 O O . GLN A 1 265 ? -21.793 -3.273 0.837 1.00 71.06 265 GLN A O 1
ATOM 1894 N N . ASN A 1 266 ? -21.010 -3.051 -1.266 1.00 66.25 266 ASN A N 1
ATOM 1895 C CA . ASN A 1 266 ? -20.116 -4.208 -1.285 1.00 66.25 266 ASN A CA 1
ATOM 1896 C C . ASN A 1 266 ? -18.640 -3.808 -1.301 1.00 66.25 266 ASN A C 1
ATOM 1898 O O . ASN A 1 266 ? -18.311 -2.799 -1.976 1.00 66.25 266 ASN A O 1
#